Protein AF-A0A8J4DI71-F1 (afdb_monomer)

Secondary structure (DSSP, 8-state):
------PPP-----PPPP--------PPPPP---------------------------------SHHHHHHHHHTTS-TTTHHHHHHHHHHHHHHHTT---HHHHHHHHT--HHHHHHHHTTSSPPPHHHHHHHHHHTT--HHHIIIIIHHHHHHHHHHHHHTT---SSS---S---EE-TTT--EES-HHHHHHHHHHHHTTPPPPP-

Radius of gyration: 25.67 Å; Cα contacts (8 Å, |Δi|>4): 121; chains: 1; bounding box: 54×84×61 Å

pLDDT: mean 75.87, std 19.14, range [33.38, 98.0]

Sequence (209 aa):
MSATVQVPPGTAVQLPVGAAVQVPVVAGPPAERGPGRQPRHAAPEPPERRAAHAGGTPADLVIAPSEERVLRRVRLIDSETAGAVLAAELKQAYTEAGSPGMGELGDAIVYSKATVSRVLSGKMHPKWTFVDRFAVVLGVPQEIVTRQWRPLWIAADLYRQKTGAPRNGPGRSDSAGFACELCGAWAVDFDRHADWHADCHGGRRPAAP

Foldseek 3Di:
DDDDDDDDDDDDDDDDDDDPDDDDDDDDDDDDDDDDDDDDDDDDDDDDDDDDDPDPPPPPPPVPPQVVVLVVVLVVDDLVCLLVVLLCVLLVLCVVLVNPDLCVLCVQLVHDSVVSVCSNVSVDQDFLSSLVSSCVVSVNDVCCCRRPNLSSSVSNVVVCVVVPPDPPDDDDDPQDWDQDPPRRDTDSDDVVVVVCVVCVVVVDNDDDD

Mean predicted aligned error: 16.82 Å

Organism: NCBI:txid42233

Nearest PDB structures (foldseek):
  6jpi-assembly1_C  TM=6.978E-01  e=1.990E-01  Pseudomonas aeruginosa PAO1
  3trb-assembly1_A  TM=6.799E-01  e=2.446E-01  Coxiella burnetii
  7csy-assembly1_A  TM=7.048E-01  e=4.543E-01  Pseudomonas aeruginosa PAO1
  5d50-assembly1_C  TM=5.189E-01  e=2.248E+00  Salmonella phage SPC32H
  5d50-assembly2_K  TM=4.468E-01  e=2.624E+00  Salmonella phage SPC32H

Solvent-accessible surface area (backbone atoms only — not comparable to full-atom values): 13704 Å² total; per-residue (Å²): 138,85,85,84,84,82,81,85,85,82,84,82,80,81,74,85,80,80,82,82,81,80,77,84,84,76,82,80,82,84,90,81,88,79,92,76,89,82,82,94,76,81,88,80,92,82,80,92,76,89,73,88,76,82,81,79,75,83,74,72,80,84,79,73,68,63,64,65,53,44,54,59,47,30,74,70,47,57,30,84,53,20,44,54,53,43,16,50,52,54,41,46,51,41,53,75,54,68,55,67,56,57,58,63,53,14,63,75,62,73,44,57,44,71,54,53,53,31,28,52,67,48,77,37,86,74,55,62,73,52,56,55,43,50,32,59,78,54,65,51,58,68,66,52,46,60,74,50,48,45,37,27,48,53,27,21,51,52,39,39,61,73,69,64,58,79,70,97,55,83,82,79,71,94,66,84,51,48,70,40,87,87,75,66,47,78,36,74,49,67,66,68,49,51,51,51,49,61,43,46,78,70,76,45,79,76,77,81,132

InterPro domains:
  IPR001387 Cro/C1-type, helix-turn-helix domain [cd00093] (104-141)

Structure (mmCIF, N/CA/C/O backbone):
data_AF-A0A8J4DI71-F1
#
_entry.id   AF-A0A8J4DI71-F1
#
loop_
_atom_site.group_PDB
_atom_site.id
_atom_site.type_symbol
_atom_site.label_atom_id
_atom_site.label_alt_id
_atom_site.label_comp_id
_atom_site.label_asym_id
_atom_site.label_entity_id
_atom_site.label_seq_id
_atom_site.pdbx_PDB_ins_code
_atom_site.Cartn_x
_atom_site.Cartn_y
_atom_site.Cartn_z
_atom_site.occupancy
_atom_site.B_iso_or_equiv
_atom_site.auth_seq_id
_atom_site.auth_comp_id
_atom_site.auth_asym_id
_atom_site.auth_atom_id
_atom_site.pdbx_PDB_model_num
ATOM 1 N N . MET A 1 1 ? 5.179 45.970 -29.455 1.00 56.97 1 MET A N 1
ATOM 2 C CA . MET A 1 1 ? 3.820 45.393 -29.481 1.00 56.97 1 MET A CA 1
ATOM 3 C C . MET A 1 1 ? 3.679 44.550 -28.225 1.00 56.97 1 MET A C 1
ATOM 5 O O . MET A 1 1 ? 4.266 43.480 -28.169 1.00 56.97 1 MET A O 1
ATOM 9 N N . SER A 1 2 ? 3.042 45.084 -27.182 1.00 45.59 2 SER A N 1
ATOM 10 C CA . SER A 1 2 ? 2.939 44.420 -25.875 1.00 45.59 2 SER A CA 1
ATOM 11 C C . SER A 1 2 ? 1.586 43.725 -25.772 1.00 45.59 2 SER A C 1
ATOM 13 O O . SER A 1 2 ? 0.557 44.379 -25.925 1.00 45.59 2 SER A O 1
ATOM 15 N N . ALA A 1 3 ? 1.590 42.410 -25.558 1.00 52.59 3 ALA A N 1
ATOM 16 C CA . ALA A 1 3 ? 0.380 41.622 -25.365 1.00 52.59 3 ALA A CA 1
ATOM 17 C C . ALA A 1 3 ? 0.088 41.498 -23.864 1.00 52.59 3 ALA A C 1
ATOM 19 O O . ALA A 1 3 ? 0.828 40.847 -23.128 1.00 52.59 3 ALA A O 1
ATOM 20 N N . THR A 1 4 ? -0.986 42.144 -23.418 1.00 63.38 4 THR A N 1
ATOM 21 C CA . THR A 1 4 ? -1.528 42.005 -22.064 1.00 63.38 4 THR A CA 1
ATOM 22 C C . THR A 1 4 ? -2.432 40.776 -22.027 1.00 63.38 4 THR A C 1
ATOM 24 O O . THR A 1 4 ? -3.448 40.733 -22.716 1.00 63.38 4 THR A O 1
ATOM 27 N N . VAL A 1 5 ? -2.059 39.767 -21.238 1.00 65.12 5 VAL A N 1
ATOM 28 C CA . VAL A 1 5 ? -2.884 38.576 -20.987 1.00 65.12 5 VAL A CA 1
ATOM 29 C C . VAL A 1 5 ? -3.802 38.861 -19.801 1.00 65.12 5 VAL A C 1
ATOM 31 O O . VAL A 1 5 ? -3.340 39.124 -18.693 1.00 65.12 5 VAL A O 1
ATOM 34 N N . GLN A 1 6 ? -5.107 38.825 -20.052 1.00 61.94 6 GLN A N 1
ATOM 35 C CA . GLN A 1 6 ? -6.161 39.074 -19.075 1.00 61.94 6 GLN A CA 1
ATOM 36 C C . GLN A 1 6 ? -6.650 37.737 -18.503 1.00 61.94 6 GLN A C 1
ATOM 38 O O . GLN A 1 6 ? -7.174 36.899 -19.233 1.00 61.94 6 GLN A O 1
ATOM 43 N N . VAL A 1 7 ? -6.447 37.523 -17.200 1.00 66.38 7 VAL A N 1
ATOM 44 C CA . VAL A 1 7 ? -6.889 36.317 -16.479 1.00 66.38 7 VAL A CA 1
ATOM 45 C C . VAL A 1 7 ? -8.271 36.580 -15.862 1.00 66.38 7 VAL A C 1
ATOM 47 O O . VAL A 1 7 ? -8.428 37.592 -15.175 1.00 66.38 7 VAL A O 1
ATOM 50 N N . PRO A 1 8 ? -9.283 35.720 -16.087 1.00 64.62 8 PRO A N 1
ATOM 51 C CA . PRO A 1 8 ? -10.616 35.912 -15.522 1.00 64.62 8 PRO A CA 1
ATOM 52 C C . PRO A 1 8 ? -10.666 35.543 -14.026 1.00 64.62 8 PRO A C 1
ATOM 54 O O . PRO A 1 8 ? -10.054 34.552 -13.616 1.00 64.62 8 PRO A O 1
ATOM 57 N N . PRO A 1 9 ? -11.413 36.293 -13.196 1.00 68.12 9 PRO A N 1
ATOM 58 C CA . PRO A 1 9 ? -11.596 35.960 -11.791 1.00 68.12 9 PRO A CA 1
ATOM 59 C C . PRO A 1 9 ? -12.708 34.921 -11.576 1.00 68.12 9 PRO A C 1
ATOM 61 O O . PRO A 1 9 ? -13.810 35.049 -12.100 1.00 68.12 9 PRO A O 1
ATOM 64 N N . GLY A 1 10 ? -12.424 33.961 -10.692 1.00 56.41 10 GLY A N 1
ATOM 65 C CA . GLY A 1 10 ? -13.398 33.440 -9.730 1.00 56.41 10 GLY A CA 1
ATOM 66 C C . GLY A 1 10 ? -14.335 32.330 -10.205 1.00 56.41 10 GLY A C 1
ATOM 67 O O . GLY A 1 10 ? -15.492 32.579 -10.517 1.00 56.41 10 GLY A O 1
ATOM 68 N N . THR A 1 11 ? -13.893 31.075 -10.107 1.00 62.78 11 THR A N 1
ATOM 69 C CA . THR A 1 11 ? -14.814 29.948 -9.881 1.00 62.78 11 THR A CA 1
ATOM 70 C C . THR A 1 11 ? -14.752 29.595 -8.399 1.00 62.78 11 THR A C 1
ATOM 72 O O . THR A 1 11 ? -13.792 28.983 -7.937 1.00 62.78 11 THR A O 1
ATOM 75 N N . ALA A 1 12 ? -15.743 30.047 -7.632 1.00 57.69 12 ALA A N 1
ATOM 76 C CA . ALA A 1 12 ? -15.910 29.636 -6.246 1.00 57.69 12 ALA A CA 1
ATOM 77 C C . ALA A 1 12 ? -16.369 28.172 -6.228 1.00 57.69 12 ALA A C 1
ATOM 79 O O . ALA A 1 12 ? -17.486 27.855 -6.632 1.00 57.69 12 ALA A O 1
ATOM 80 N N . VAL A 1 13 ? -15.487 27.274 -5.790 1.00 60.56 13 VAL A N 1
ATOM 81 C CA . VAL A 1 13 ? -15.827 25.872 -5.535 1.00 60.56 13 VAL A CA 1
ATOM 82 C C . VAL A 1 13 ? -16.587 25.819 -4.214 1.00 60.56 13 VAL A C 1
ATOM 84 O O . VAL A 1 13 ? -16.024 26.054 -3.146 1.00 60.56 13 VAL A O 1
ATOM 87 N N . GLN A 1 14 ? -17.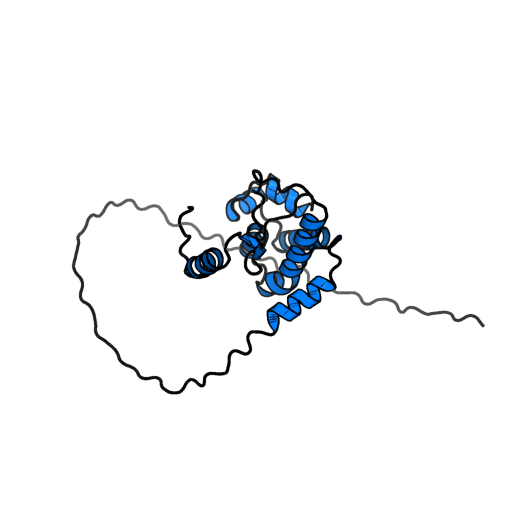885 25.552 -4.297 1.00 55.19 14 GLN A N 1
ATOM 88 C CA . GLN A 1 14 ? -18.752 25.398 -3.138 1.00 55.19 14 GLN A CA 1
ATOM 89 C C . GLN A 1 14 ? -18.558 23.988 -2.565 1.00 55.19 14 GLN A C 1
ATOM 91 O O . GLN A 1 14 ? -18.981 22.999 -3.158 1.00 55.19 14 GLN A O 1
ATOM 96 N N . LEU A 1 15 ? -17.852 23.896 -1.436 1.00 56.69 15 LEU A N 1
ATOM 97 C CA . LEU A 1 15 ? -17.662 22.646 -0.700 1.00 56.69 15 LEU A CA 1
ATOM 98 C C . LEU A 1 15 ? -18.957 22.287 0.055 1.00 56.69 15 LEU A C 1
ATOM 100 O O . LEU A 1 15 ? -19.535 23.168 0.700 1.00 56.69 15 LEU A O 1
ATOM 104 N N . PRO A 1 16 ? -19.422 21.025 0.015 1.00 62.59 16 PRO A N 1
ATOM 105 C CA . PRO A 1 16 ? -20.574 20.599 0.797 1.00 62.59 16 PRO A CA 1
ATOM 106 C C . PRO A 1 16 ? -20.234 20.618 2.293 1.00 62.59 16 PRO A C 1
ATOM 108 O O . PRO A 1 16 ? -19.294 19.970 2.754 1.00 62.59 16 PRO A O 1
ATOM 111 N N . VAL A 1 17 ? -21.016 21.390 3.047 1.00 57.34 17 VAL A N 1
ATOM 112 C CA . VAL A 1 17 ? -20.985 21.440 4.511 1.00 57.34 17 VAL A CA 1
ATOM 113 C C . VAL A 1 17 ? -21.544 20.126 5.062 1.00 57.34 17 VAL A C 1
ATOM 115 O O . VAL A 1 17 ? -22.518 19.585 4.540 1.00 57.34 17 VAL A O 1
ATOM 118 N N . GLY A 1 18 ? -20.875 19.612 6.094 1.00 48.56 18 GLY A N 1
ATOM 119 C CA . GLY A 1 18 ? -20.982 18.252 6.610 1.00 48.56 18 GLY A CA 1
ATOM 120 C C . GLY A 1 18 ? -22.394 17.746 6.905 1.00 48.56 18 GLY A C 1
ATOM 121 O O . GLY A 1 18 ? -23.167 18.362 7.638 1.00 48.56 18 GLY A O 1
ATOM 122 N N . ALA A 1 19 ? -22.670 16.540 6.414 1.00 51.69 19 ALA A N 1
ATOM 123 C CA . ALA A 1 19 ? -23.708 15.684 6.960 1.00 51.69 19 ALA A CA 1
ATOM 124 C C . ALA A 1 19 ? -23.168 15.036 8.245 1.00 51.69 19 ALA A C 1
ATOM 126 O O . ALA A 1 19 ? -22.269 14.196 8.204 1.00 51.69 19 ALA A O 1
ATOM 127 N N . ALA A 1 20 ? -23.695 15.452 9.395 1.00 53.22 20 ALA A N 1
ATOM 128 C CA . ALA A 1 20 ? -23.436 14.798 10.669 1.00 53.22 20 ALA A CA 1
ATOM 129 C C . ALA A 1 20 ? -24.020 13.376 10.633 1.00 53.22 20 ALA A C 1
ATOM 131 O O . ALA A 1 20 ? -25.237 13.191 10.665 1.00 53.22 20 ALA A O 1
ATOM 132 N N . VAL A 1 21 ? -23.151 12.369 10.549 1.00 62.50 21 VAL A N 1
ATOM 133 C CA . VAL A 1 21 ? -23.531 10.962 10.697 1.00 62.50 21 VAL A CA 1
ATOM 134 C C . VAL A 1 21 ? -23.814 10.710 12.177 1.00 62.50 21 VAL A C 1
ATOM 136 O O . VAL A 1 21 ? -22.901 10.656 12.997 1.00 62.50 21 VAL A O 1
ATOM 139 N N . GLN A 1 22 ? -25.094 10.586 12.528 1.00 58.03 22 GLN A N 1
ATOM 140 C CA . GLN A 1 22 ? -25.506 10.070 13.830 1.00 58.03 22 GLN A CA 1
ATOM 141 C C . GLN A 1 22 ? -25.286 8.556 13.844 1.00 58.03 22 GLN A C 1
ATOM 143 O O . GLN A 1 22 ? -25.914 7.821 13.084 1.00 58.03 22 GLN A O 1
ATOM 148 N N . VAL A 1 23 ? -24.382 8.094 14.706 1.00 59.00 23 VAL A N 1
ATOM 149 C CA . VAL A 1 23 ? -24.168 6.669 14.972 1.00 59.00 23 VAL A CA 1
ATOM 150 C C . VAL A 1 23 ? -25.182 6.232 16.037 1.00 59.00 23 VAL A C 1
ATOM 152 O O . VAL A 1 23 ? -25.166 6.793 17.136 1.00 59.00 23 VAL A O 1
ATOM 155 N N . PRO A 1 24 ? -26.073 5.261 15.768 1.00 58.16 24 PRO A N 1
ATOM 156 C CA . PRO A 1 24 ? -26.953 4.730 16.799 1.00 58.16 24 PRO A CA 1
ATOM 157 C C . PRO A 1 24 ? -26.143 3.916 17.818 1.00 58.16 24 PRO A C 1
ATOM 159 O O . PRO A 1 24 ? -25.474 2.941 17.477 1.00 58.16 24 PRO A O 1
ATOM 162 N N . VAL A 1 25 ? -26.230 4.315 19.088 1.00 60.47 25 VAL A N 1
ATOM 163 C CA . VAL A 1 25 ? -25.790 3.517 20.240 1.00 60.47 25 VAL A CA 1
ATOM 164 C C . VAL A 1 25 ? -26.703 2.297 20.344 1.00 60.47 25 VAL A C 1
ATOM 166 O O . VAL A 1 25 ? -27.869 2.411 20.719 1.00 60.47 25 VAL A O 1
ATOM 169 N N . VAL A 1 26 ? -26.179 1.121 19.997 1.00 66.50 26 VAL A N 1
ATOM 170 C CA . VAL A 1 26 ? -26.857 -0.158 20.228 1.00 66.50 26 VAL A CA 1
ATOM 171 C C . VAL A 1 26 ? -26.531 -0.615 21.647 1.00 66.50 26 VAL A C 1
ATOM 173 O O . VAL A 1 26 ? -25.386 -0.937 21.965 1.00 66.50 26 VAL A O 1
ATOM 176 N N . ALA A 1 27 ? -27.547 -0.613 22.509 1.00 60.41 27 ALA A N 1
ATOM 177 C CA . ALA A 1 27 ? -27.484 -1.186 23.846 1.00 60.41 27 ALA A CA 1
ATOM 178 C C . ALA A 1 27 ? -27.240 -2.702 23.753 1.00 60.41 27 ALA A C 1
ATOM 180 O O . ALA A 1 27 ? -27.971 -3.418 23.068 1.00 60.41 27 ALA A O 1
ATOM 181 N N . GLY A 1 28 ? -26.187 -3.176 24.420 1.00 56.78 28 GLY A N 1
ATOM 182 C CA . GLY A 1 28 ? -25.812 -4.588 24.440 1.00 56.78 28 GLY A CA 1
ATOM 183 C C . GLY A 1 28 ? -26.811 -5.456 25.219 1.00 56.78 28 GLY A C 1
ATOM 184 O O . GLY A 1 28 ? -27.391 -4.988 26.202 1.00 56.78 28 GLY A O 1
ATOM 185 N N . PRO A 1 29 ? -27.010 -6.723 24.816 1.00 70.19 29 PRO A N 1
ATOM 186 C CA . PRO A 1 29 ? -27.836 -7.661 25.564 1.00 70.19 29 PRO A CA 1
ATOM 187 C C . PRO A 1 29 ? -27.112 -8.204 26.813 1.00 70.19 29 PRO A C 1
ATOM 189 O O . PRO A 1 29 ? -25.879 -8.284 26.836 1.00 70.19 29 PRO A O 1
ATOM 192 N N . PRO A 1 30 ? -27.870 -8.591 27.857 1.00 59.72 30 PRO A N 1
ATOM 193 C CA . PRO A 1 30 ? -27.325 -9.144 29.089 1.00 59.72 30 PRO A CA 1
ATOM 194 C C . PRO A 1 30 ? -26.776 -10.562 28.895 1.00 59.72 30 PRO A C 1
ATOM 196 O O . PRO A 1 30 ? -27.233 -11.338 28.058 1.00 59.72 30 PRO A O 1
ATOM 199 N N . ALA A 1 31 ? -25.780 -10.885 29.718 1.00 58.41 31 ALA A N 1
ATOM 200 C CA . ALA A 1 31 ? -25.140 -12.186 29.797 1.00 58.41 31 ALA A CA 1
ATOM 201 C C . ALA A 1 31 ? -26.095 -13.256 30.346 1.00 58.41 31 ALA A C 1
ATOM 203 O O . ALA A 1 31 ? -26.583 -13.125 31.468 1.00 58.41 31 ALA A O 1
ATOM 204 N N . GLU A 1 32 ? -26.259 -14.360 29.615 1.00 56.22 32 GLU A N 1
ATOM 205 C CA . GLU A 1 32 ? -26.876 -15.580 30.136 1.00 56.22 32 GLU A CA 1
ATOM 206 C C . GLU A 1 32 ? -25.864 -16.729 30.198 1.00 56.22 32 GLU A C 1
ATOM 208 O O . GLU A 1 32 ? -25.227 -17.117 29.217 1.00 56.22 32 GLU A O 1
ATOM 213 N N . ARG A 1 33 ? -25.709 -17.254 31.417 1.00 55.34 33 ARG A N 1
ATOM 214 C CA . ARG A 1 33 ? -25.018 -18.500 31.749 1.00 55.34 33 ARG A CA 1
ATOM 215 C C . ARG A 1 33 ? -25.904 -19.687 31.382 1.00 55.34 33 ARG A C 1
ATOM 217 O O . ARG A 1 33 ? -27.061 -19.720 31.781 1.00 55.34 33 ARG A O 1
ATOM 224 N N . GLY A 1 34 ? -25.308 -20.738 30.823 1.00 51.03 34 GLY A N 1
ATOM 225 C CA . GLY A 1 34 ? -25.900 -22.075 30.874 1.00 51.03 34 GLY A CA 1
ATOM 226 C C . GLY A 1 34 ? -25.054 -23.150 30.184 1.00 51.03 34 GLY A C 1
ATOM 227 O O . GLY A 1 34 ? -24.872 -23.074 28.972 1.00 51.03 34 GLY A O 1
ATOM 228 N N . PRO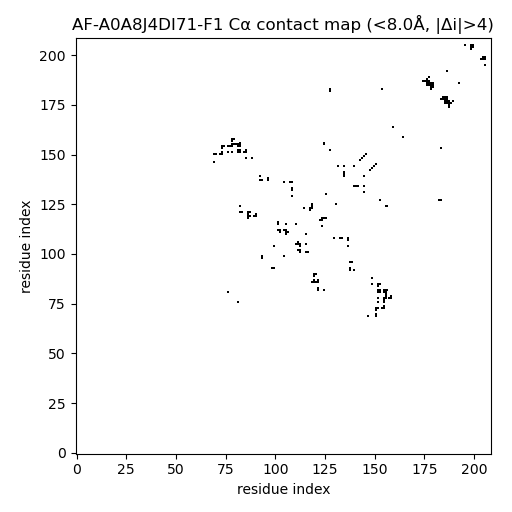 A 1 35 ? -24.546 -24.171 30.905 1.00 64.25 35 PRO A N 1
ATOM 229 C CA . PRO A 1 35 ? -23.913 -25.334 30.299 1.00 64.25 35 PRO A CA 1
ATOM 230 C C . PRO A 1 35 ? -24.971 -26.409 30.012 1.00 64.25 35 PRO A C 1
ATOM 232 O O . PRO A 1 35 ? -25.411 -27.129 30.906 1.00 64.25 35 PRO A O 1
ATOM 235 N N . GLY A 1 36 ? -25.370 -26.526 28.746 1.00 48.50 36 GLY A N 1
ATOM 236 C CA . GLY A 1 36 ? -26.265 -27.573 28.253 1.00 48.50 36 GLY A CA 1
ATOM 237 C C . GLY A 1 36 ? -25.526 -28.574 27.369 1.00 48.50 36 GLY A C 1
ATOM 238 O O . GLY A 1 36 ? -25.368 -28.359 26.173 1.00 48.50 36 GLY A O 1
ATOM 239 N N . ARG A 1 37 ? -25.086 -29.691 27.956 1.00 57.88 37 ARG A N 1
ATOM 240 C CA . ARG A 1 37 ? -24.787 -30.940 27.232 1.00 57.88 37 ARG A CA 1
ATOM 241 C C . ARG A 1 37 ? -26.062 -31.418 26.538 1.00 57.88 37 ARG A C 1
ATOM 243 O O . ARG A 1 37 ? -27.039 -31.592 27.259 1.00 57.88 37 ARG A O 1
ATOM 250 N N . GLN A 1 38 ? -26.015 -31.758 25.243 1.00 56.88 38 GLN A N 1
ATOM 251 C CA . GLN A 1 38 ? -26.805 -32.861 24.661 1.00 56.88 38 GLN A CA 1
ATOM 252 C C . GLN A 1 38 ? -26.382 -33.227 23.208 1.00 56.88 38 GLN A C 1
ATOM 254 O O . GLN A 1 38 ? -25.446 -32.609 22.705 1.00 56.88 38 GLN A O 1
ATOM 259 N N . PRO A 1 39 ? -26.872 -34.339 22.611 1.00 51.28 39 PRO A N 1
ATOM 260 C CA . PRO A 1 39 ? -26.047 -35.462 22.172 1.00 51.28 39 PRO A CA 1
ATOM 261 C C . PRO A 1 39 ? -25.836 -35.567 20.650 1.00 51.28 39 PRO A C 1
ATOM 263 O O . PRO A 1 39 ? -26.491 -34.917 19.841 1.00 51.28 39 PRO A O 1
ATOM 266 N N . ARG A 1 40 ? -24.909 -36.461 20.283 1.00 54.72 40 ARG A N 1
ATOM 267 C CA . ARG A 1 40 ? -24.628 -36.925 18.918 1.00 54.72 40 ARG A CA 1
ATOM 268 C C . ARG A 1 40 ? -25.872 -37.588 18.311 1.00 54.72 40 ARG A C 1
ATOM 270 O O . ARG A 1 40 ? -26.261 -38.654 18.778 1.00 54.72 40 ARG A O 1
ATOM 277 N N . HIS A 1 41 ? -26.416 -37.017 17.239 1.00 53.00 41 HIS A N 1
ATOM 278 C CA . HIS A 1 41 ? -27.338 -37.706 16.336 1.00 53.00 41 HIS A CA 1
ATOM 279 C C . HIS A 1 41 ? -26.844 -37.633 14.891 1.00 53.00 41 HIS A C 1
ATOM 281 O O . HIS A 1 41 ? -26.291 -36.631 14.445 1.00 53.00 41 HIS A O 1
ATOM 287 N N . ALA A 1 42 ? -26.986 -38.778 14.232 1.00 51.28 42 ALA A N 1
ATOM 288 C CA . ALA A 1 42 ? -26.458 -39.147 12.934 1.00 51.28 42 ALA A CA 1
ATOM 289 C C . ALA A 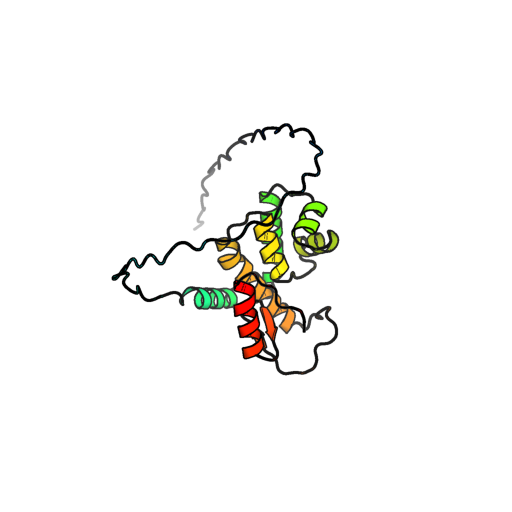1 42 ? -27.117 -38.420 11.750 1.00 51.28 42 ALA A C 1
ATOM 291 O O . ALA A 1 42 ? -28.223 -37.891 11.851 1.00 51.28 42 ALA A O 1
ATOM 292 N N . ALA A 1 43 ? -26.404 -38.470 10.623 1.00 47.38 43 ALA A N 1
ATOM 293 C CA . ALA A 1 43 ? -26.806 -38.016 9.297 1.00 47.38 43 ALA A CA 1
ATOM 294 C C . ALA A 1 43 ? -28.112 -38.651 8.791 1.00 47.38 43 ALA A C 1
ATOM 296 O O . ALA A 1 43 ? -28.437 -39.794 9.124 1.00 47.38 43 ALA A O 1
ATOM 297 N N . PRO A 1 44 ? -28.794 -37.931 7.893 1.00 58.56 44 PRO A N 1
ATOM 298 C CA . PRO A 1 44 ? -29.067 -38.504 6.578 1.00 58.56 44 PRO A CA 1
ATOM 299 C C . PRO A 1 44 ? -28.671 -37.557 5.431 1.00 58.56 44 PRO A C 1
ATOM 301 O O . PRO A 1 44 ? -28.970 -36.363 5.456 1.00 58.56 44 PRO A O 1
ATOM 304 N N . GLU A 1 45 ? -28.011 -38.112 4.412 1.00 52.59 45 GLU A N 1
ATOM 305 C CA . GLU A 1 45 ? -27.817 -37.465 3.108 1.00 52.59 45 GLU A CA 1
ATOM 306 C C . GLU A 1 45 ? -29.158 -37.289 2.373 1.00 52.59 45 GLU A C 1
ATOM 308 O O . GLU A 1 45 ? -29.972 -38.219 2.366 1.00 52.59 45 GLU A O 1
ATOM 313 N N . PRO A 1 46 ? -29.386 -36.148 1.694 1.00 63.19 46 PRO A N 1
ATOM 314 C CA . PRO A 1 46 ? -30.416 -36.022 0.672 1.00 63.19 46 PRO A CA 1
ATOM 315 C C . PRO A 1 46 ? -29.835 -35.957 -0.757 1.00 63.19 46 PRO A C 1
ATOM 317 O O . PRO A 1 46 ? -28.683 -35.576 -0.958 1.00 63.19 46 PRO A O 1
ATOM 320 N N . PRO A 1 47 ? -30.655 -36.314 -1.761 1.00 58.75 47 PRO A N 1
ATOM 321 C CA . PRO A 1 47 ? -30.217 -36.913 -3.014 1.00 58.75 47 PRO A CA 1
ATOM 322 C C . PRO A 1 47 ? -29.766 -35.921 -4.087 1.00 58.75 47 PRO A C 1
ATOM 324 O O . PRO A 1 47 ? -30.217 -34.775 -4.165 1.00 58.75 47 PRO A O 1
ATOM 327 N N . GLU A 1 48 ? -28.947 -36.469 -4.983 1.00 54.47 48 GLU A N 1
ATOM 328 C CA . GLU A 1 48 ? -28.620 -35.991 -6.321 1.00 54.47 48 GLU A CA 1
ATOM 329 C C . GLU A 1 48 ? -29.794 -35.264 -7.001 1.00 54.47 48 GLU A C 1
ATOM 331 O O . GLU A 1 48 ? -30.790 -35.868 -7.405 1.00 54.47 48 GLU A O 1
ATOM 336 N N . ARG A 1 49 ? -29.651 -33.953 -7.216 1.00 58.94 49 ARG A N 1
ATOM 337 C CA . ARG A 1 49 ? -30.435 -33.231 -8.222 1.00 58.94 49 ARG A CA 1
ATOM 338 C C . ARG A 1 49 ? -29.532 -32.851 -9.383 1.00 58.94 49 ARG A C 1
ATOM 340 O O . ARG A 1 49 ? -28.917 -31.791 -9.408 1.00 58.94 49 ARG A O 1
ATOM 347 N N . ARG A 1 50 ? -29.518 -33.745 -10.375 1.00 55.59 50 ARG A N 1
ATOM 348 C CA . ARG A 1 50 ? -29.261 -33.416 -11.779 1.00 55.59 50 ARG A CA 1
ATOM 349 C C . ARG A 1 50 ? -30.209 -32.289 -12.198 1.00 55.59 50 ARG A C 1
ATOM 351 O O . ARG A 1 50 ? -31.410 -32.513 -12.317 1.00 55.59 50 ARG A O 1
ATOM 358 N N . ALA A 1 51 ? -29.664 -31.114 -12.479 1.00 57.28 51 ALA A N 1
ATOM 359 C CA . ALA A 1 51 ? -30.287 -30.146 -13.368 1.00 57.28 51 ALA A CA 1
ATOM 360 C C . ALA A 1 51 ? -29.243 -29.736 -14.404 1.00 57.28 51 ALA A C 1
ATOM 362 O O . ALA A 1 51 ? -28.269 -29.044 -14.115 1.00 57.28 51 ALA A O 1
ATOM 363 N N . ALA A 1 52 ? -29.442 -30.257 -15.609 1.00 54.62 52 ALA A N 1
ATOM 364 C CA . ALA A 1 52 ? -28.735 -29.863 -16.803 1.00 54.62 52 ALA A CA 1
ATOM 365 C C . ALA A 1 52 ? -29.040 -28.390 -17.106 1.00 54.62 52 ALA A C 1
ATOM 367 O O . ALA A 1 52 ? -30.160 -28.055 -17.482 1.00 54.62 52 ALA A O 1
ATOM 368 N N . HIS A 1 53 ? -28.033 -27.528 -16.989 1.00 54.97 53 HIS A N 1
ATOM 369 C CA . HIS A 1 53 ? -28.004 -26.254 -17.698 1.00 54.97 53 HIS A CA 1
ATOM 370 C C . HIS A 1 53 ? -26.925 -26.336 -18.771 1.00 54.97 53 HIS A C 1
ATOM 372 O O . HIS A 1 53 ? -25.756 -26.027 -18.561 1.00 54.97 53 HIS A O 1
ATOM 378 N N . ALA A 1 54 ? -27.357 -26.822 -19.932 1.00 49.94 54 ALA A N 1
ATOM 379 C CA . ALA A 1 54 ? -26.696 -26.586 -21.198 1.00 49.94 54 ALA A CA 1
ATOM 380 C C . ALA A 1 54 ? -26.838 -25.101 -21.573 1.00 49.94 54 ALA A C 1
ATOM 382 O O . ALA A 1 54 ? -27.912 -24.524 -21.407 1.00 49.94 54 ALA A O 1
ATOM 383 N N . GLY A 1 55 ? -25.775 -24.513 -22.128 1.00 48.53 55 GLY A N 1
ATOM 384 C CA . GLY A 1 55 ? -25.896 -23.333 -22.991 1.00 48.53 55 GLY A CA 1
ATOM 385 C C . GLY A 1 55 ? -25.371 -21.998 -22.462 1.00 48.53 55 GLY A C 1
ATOM 386 O O . GLY A 1 55 ? -25.737 -20.968 -23.015 1.00 48.53 55 GLY A O 1
ATOM 387 N N . GLY A 1 56 ? -24.510 -21.975 -21.442 1.00 46.34 56 GLY A N 1
ATOM 388 C CA . GLY A 1 56 ? -23.701 -20.787 -21.159 1.00 46.34 56 GLY A CA 1
ATOM 389 C C . GLY A 1 56 ? -22.541 -20.713 -22.147 1.00 46.34 56 GLY A C 1
ATOM 390 O O . GLY A 1 56 ? -21.561 -21.434 -21.989 1.00 46.34 56 GLY A O 1
ATOM 391 N N . THR A 1 57 ? -22.676 -19.897 -23.190 1.00 48.62 57 THR A N 1
ATOM 392 C CA . THR A 1 57 ? -21.627 -19.598 -24.171 1.00 48.62 57 THR A CA 1
ATOM 393 C C . THR A 1 57 ? -20.303 -19.315 -23.449 1.00 48.62 57 THR A C 1
ATOM 395 O O . THR A 1 57 ? -20.292 -18.446 -22.571 1.00 48.62 57 THR A O 1
ATOM 398 N N . PRO A 1 58 ? -19.187 -19.988 -23.786 1.00 51.16 58 PRO A N 1
ATOM 399 C CA . PRO A 1 58 ? -17.878 -19.576 -23.316 1.00 51.16 58 PRO A CA 1
ATOM 400 C C . PRO A 1 58 ? -17.556 -18.276 -24.050 1.00 51.16 58 PRO A C 1
ATOM 402 O O . PRO A 1 58 ? -16.986 -18.277 -25.138 1.00 51.16 58 PRO A O 1
ATOM 405 N N . ALA A 1 59 ? -17.999 -17.154 -23.481 1.00 51.25 59 ALA A N 1
ATOM 406 C CA . ALA A 1 59 ? -17.431 -15.851 -23.763 1.00 51.25 59 ALA A CA 1
ATOM 407 C C . ALA A 1 59 ? -16.005 -15.893 -23.219 1.00 51.25 59 ALA A C 1
ATOM 409 O O . ALA A 1 59 ? -15.733 -15.556 -22.069 1.00 51.25 59 ALA A O 1
ATOM 410 N N . ASP A 1 60 ? -15.163 -16.477 -24.061 1.00 44.75 60 ASP A N 1
ATOM 411 C CA . ASP A 1 60 ? -13.750 -16.244 -24.229 1.00 44.75 60 ASP A CA 1
ATOM 412 C C . ASP A 1 60 ? -13.247 -15.131 -23.308 1.00 44.75 60 ASP A C 1
ATOM 414 O O . ASP A 1 60 ? -13.551 -13.942 -23.459 1.00 44.75 60 ASP A O 1
ATOM 418 N N . LEU A 1 61 ? -12.552 -15.593 -22.277 1.00 49.03 61 LEU A N 1
ATOM 419 C CA . LEU A 1 61 ? -11.896 -14.830 -21.240 1.00 49.03 61 LEU A CA 1
ATOM 420 C C . LEU A 1 61 ? -10.817 -13.955 -21.884 1.00 49.03 61 LEU A C 1
ATOM 422 O O . LEU A 1 61 ? -9.627 -14.241 -21.805 1.00 49.03 61 LEU A O 1
ATOM 426 N N . VAL A 1 62 ? -11.218 -12.820 -22.454 1.00 49.84 62 VAL A N 1
ATOM 427 C CA . VAL A 1 62 ? -10.322 -11.700 -22.764 1.00 49.84 62 VAL A CA 1
ATOM 428 C C . VAL A 1 62 ? -9.973 -10.986 -21.445 1.00 49.84 62 VAL A C 1
ATOM 430 O O . VAL A 1 62 ? -10.225 -9.800 -21.249 1.00 49.84 62 VAL A O 1
ATOM 433 N N . ILE A 1 63 ? -9.404 -11.731 -20.492 1.00 49.66 63 ILE A N 1
ATOM 434 C CA . ILE A 1 63 ? -8.862 -11.247 -19.214 1.00 49.66 63 ILE A CA 1
ATOM 435 C C . ILE A 1 63 ? -7.334 -11.391 -19.255 1.00 49.66 63 ILE A C 1
ATOM 437 O O . ILE A 1 63 ? -6.708 -11.971 -18.382 1.00 49.66 63 ILE A O 1
ATOM 441 N N . ALA A 1 64 ? -6.716 -10.868 -20.310 1.00 47.12 64 ALA A N 1
ATOM 442 C CA . ALA A 1 64 ? -5.271 -10.658 -20.388 1.00 47.12 64 ALA A CA 1
ATOM 443 C C . ALA A 1 64 ? -4.806 -9.277 -20.932 1.00 47.12 64 ALA A C 1
ATOM 445 O O . ALA A 1 64 ? -3.642 -9.162 -21.299 1.00 47.12 64 ALA A O 1
ATOM 446 N N . PRO A 1 65 ? -5.613 -8.182 -20.955 1.00 53.50 65 PRO A N 1
ATOM 447 C CA . PRO A 1 65 ? -5.084 -6.843 -21.248 1.00 53.50 65 PRO A CA 1
ATOM 448 C C . PRO A 1 65 ? -4.861 -5.953 -20.009 1.00 53.50 65 PRO A C 1
ATOM 450 O O . PRO A 1 65 ? -4.480 -4.794 -20.166 1.00 53.50 65 PRO A O 1
ATOM 453 N N . SER A 1 66 ? -5.113 -6.429 -18.782 1.00 60.47 66 SER A N 1
ATOM 454 C CA . SER A 1 66 ? -5.000 -5.588 -17.573 1.00 60.47 66 SER A CA 1
ATOM 455 C C . SER A 1 66 ? -3.559 -5.469 -17.054 1.00 60.47 66 SER A C 1
ATOM 457 O O . SER A 1 66 ? -3.099 -4.364 -16.763 1.00 60.47 66 SER A O 1
ATOM 459 N N . GLU A 1 67 ? -2.808 -6.573 -16.999 1.00 59.84 67 GLU A N 1
ATOM 460 C CA . GLU A 1 67 ? -1.463 -6.590 -16.398 1.00 59.84 67 GLU A CA 1
ATOM 461 C C . GLU A 1 67 ? -0.400 -5.925 -17.276 1.00 59.84 67 GLU A C 1
ATOM 463 O O . GLU A 1 67 ? 0.388 -5.113 -16.789 1.00 59.84 67 GLU A O 1
ATOM 468 N N . GLU A 1 68 ? -0.434 -6.144 -18.592 1.00 64.19 68 GLU A N 1
ATOM 469 C CA . GLU A 1 68 ? 0.502 -5.471 -19.498 1.00 64.19 68 GLU A CA 1
ATOM 470 C C . GLU A 1 68 ? 0.296 -3.943 -19.502 1.00 64.19 68 GLU A C 1
ATOM 472 O O . GLU A 1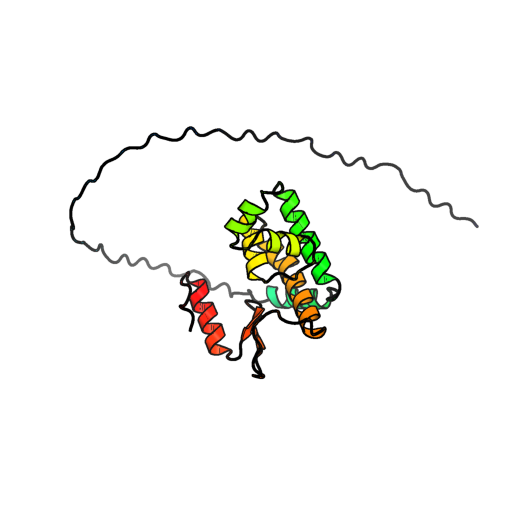 68 ? 1.253 -3.169 -19.592 1.00 64.19 68 GLU A O 1
ATOM 477 N N . ARG A 1 69 ? -0.947 -3.473 -19.309 1.00 65.50 69 ARG A N 1
ATOM 478 C CA . ARG A 1 69 ? -1.242 -2.041 -19.125 1.00 65.50 69 ARG A CA 1
ATOM 479 C C . ARG A 1 69 ? -0.647 -1.492 -17.829 1.00 65.50 69 ARG A C 1
ATOM 481 O O . ARG A 1 69 ? -0.188 -0.349 -17.825 1.00 65.50 69 ARG A O 1
ATOM 488 N N . VAL A 1 70 ? -0.632 -2.282 -16.754 1.00 63.41 70 VAL A N 1
ATOM 489 C CA . VAL A 1 70 ? 0.007 -1.905 -15.484 1.00 63.41 70 VAL A CA 1
ATOM 490 C C . VAL A 1 70 ? 1.517 -1.782 -15.666 1.00 63.41 70 VAL A C 1
ATOM 492 O O . VAL A 1 70 ? 2.072 -0.737 -15.340 1.00 63.41 70 VAL A O 1
ATOM 495 N N . LEU A 1 71 ? 2.177 -2.771 -16.272 1.00 65.56 71 LEU A N 1
ATOM 496 C CA . LEU A 1 71 ? 3.627 -2.733 -16.498 1.00 65.56 71 LEU A CA 1
ATOM 497 C C . LEU A 1 71 ? 4.052 -1.583 -17.421 1.00 65.56 71 LEU A C 1
ATOM 499 O O . LEU A 1 71 ? 5.053 -0.915 -17.158 1.00 65.56 71 LEU A O 1
ATOM 503 N N . ARG A 1 72 ? 3.274 -1.285 -18.471 1.00 67.06 72 ARG A N 1
ATOM 504 C CA . ARG A 1 72 ? 3.518 -0.103 -19.315 1.00 67.06 72 ARG A CA 1
ATOM 505 C C . ARG A 1 72 ? 3.420 1.199 -18.522 1.00 67.06 72 ARG A C 1
ATOM 507 O O . ARG A 1 72 ? 4.238 2.083 -18.747 1.00 67.06 72 ARG A O 1
ATOM 514 N N . ARG A 1 73 ? 2.481 1.315 -17.574 1.00 65.81 73 ARG A N 1
ATOM 515 C CA . ARG A 1 73 ? 2.419 2.474 -16.665 1.00 65.81 73 ARG A CA 1
ATOM 516 C C . ARG A 1 73 ? 3.598 2.516 -15.707 1.00 65.81 73 ARG A C 1
ATOM 518 O O . ARG A 1 73 ? 4.151 3.588 -15.521 1.00 65.81 73 ARG A O 1
ATOM 525 N N . VAL A 1 74 ? 4.017 1.380 -15.151 1.00 71.75 74 VAL A N 1
ATOM 526 C CA . VAL A 1 74 ? 5.188 1.307 -14.259 1.00 71.75 74 VAL A CA 1
ATOM 527 C C . VAL A 1 74 ? 6.437 1.864 -14.940 1.00 71.75 74 VAL A C 1
ATOM 529 O O . VAL A 1 74 ? 7.179 2.605 -14.311 1.00 71.75 74 VAL A O 1
ATOM 532 N N . ARG A 1 75 ? 6.637 1.600 -16.238 1.00 73.62 75 ARG A N 1
ATOM 533 C CA . ARG A 1 75 ? 7.763 2.166 -17.007 1.00 73.62 75 ARG A CA 1
ATOM 534 C C . ARG A 1 75 ? 7.719 3.691 -17.160 1.00 73.62 75 ARG A C 1
ATOM 536 O O . ARG A 1 75 ? 8.749 4.285 -17.452 1.00 73.62 75 ARG A O 1
ATOM 543 N N . LEU A 1 76 ? 6.544 4.301 -17.015 1.00 80.12 76 LEU A N 1
ATOM 544 C CA . LEU A 1 76 ? 6.355 5.753 -17.083 1.00 80.12 76 LEU A CA 1
ATOM 545 C C . LEU A 1 76 ? 6.445 6.418 -15.705 1.00 80.12 76 LEU A C 1
ATOM 547 O O . LEU A 1 76 ? 6.614 7.632 -15.630 1.00 80.12 76 LEU A O 1
ATOM 551 N N . ILE A 1 77 ? 6.303 5.645 -14.628 1.00 87.12 77 ILE A N 1
ATOM 552 C CA . ILE A 1 77 ? 6.436 6.142 -13.263 1.00 87.12 77 ILE A CA 1
ATOM 553 C C . ILE A 1 77 ? 7.924 6.285 -12.966 1.00 87.12 77 ILE A C 1
ATOM 555 O O . ILE A 1 77 ? 8.697 5.337 -13.116 1.00 87.12 77 ILE A O 1
ATOM 559 N N . ASP A 1 78 ? 8.319 7.465 -12.502 1.00 90.06 78 ASP A N 1
ATOM 560 C CA . ASP A 1 78 ? 9.661 7.667 -11.987 1.00 90.06 78 ASP A CA 1
ATOM 561 C C . ASP A 1 78 ? 9.869 6.811 -10.727 1.00 90.06 78 ASP A C 1
ATOM 563 O O . ASP A 1 78 ? 9.283 7.034 -9.666 1.00 90.06 78 ASP A O 1
ATOM 567 N N . SER A 1 79 ? 10.696 5.778 -10.876 1.00 87.31 79 SER A N 1
ATOM 568 C CA . SER A 1 79 ? 10.945 4.777 -9.842 1.00 87.31 79 SER A CA 1
ATOM 569 C C . SER A 1 79 ? 11.582 5.369 -8.576 1.00 87.31 79 SER A C 1
ATOM 571 O O . SER A 1 79 ? 11.367 4.832 -7.490 1.00 87.31 79 SER A O 1
ATOM 573 N N . GLU A 1 80 ? 12.310 6.487 -8.699 1.00 89.06 80 GLU A N 1
ATOM 574 C CA . GLU A 1 80 ? 12.944 7.174 -7.569 1.00 89.06 80 GLU A CA 1
ATOM 575 C C . GLU A 1 80 ? 11.901 7.846 -6.665 1.00 89.06 80 GLU A C 1
ATOM 577 O O . GLU A 1 80 ? 11.949 7.718 -5.438 1.00 89.06 80 GLU A O 1
ATOM 582 N N . THR A 1 81 ? 10.903 8.500 -7.261 1.00 94.69 81 THR A N 1
ATOM 583 C CA . THR A 1 81 ? 9.840 9.203 -6.529 1.00 94.69 81 THR A CA 1
ATOM 584 C C . THR A 1 81 ? 8.647 8.315 -6.173 1.00 94.69 81 THR A C 1
ATOM 586 O O . THR A 1 81 ? 7.903 8.636 -5.241 1.00 94.69 81 THR A O 1
ATOM 589 N N . ALA A 1 82 ? 8.485 7.161 -6.829 1.00 94.88 82 ALA A N 1
ATOM 590 C CA . ALA A 1 82 ? 7.360 6.243 -6.635 1.00 94.88 82 ALA A CA 1
ATOM 591 C C . ALA A 1 82 ? 7.097 5.875 -5.164 1.00 94.88 82 ALA A C 1
ATOM 593 O O . ALA A 1 82 ? 5.946 5.794 -4.736 1.00 94.88 82 ALA A O 1
ATOM 594 N N . GLY A 1 83 ? 8.156 5.684 -4.368 1.00 94.75 83 GLY A N 1
ATOM 595 C CA . GLY A 1 83 ? 8.026 5.337 -2.950 1.00 94.75 83 GLY A CA 1
ATOM 596 C C . GLY A 1 83 ? 7.439 6.471 -2.107 1.00 94.75 83 GLY A C 1
ATOM 597 O O . GLY A 1 83 ? 6.612 6.220 -1.229 1.00 94.75 83 GLY A O 1
ATOM 598 N N . ALA A 1 84 ? 7.830 7.714 -2.393 1.00 95.00 84 ALA A N 1
ATOM 599 C CA . ALA A 1 84 ? 7.301 8.895 -1.719 1.00 95.00 84 ALA A CA 1
ATOM 600 C C . ALA A 1 84 ? 5.844 9.161 -2.124 1.00 95.00 84 ALA A C 1
ATOM 602 O O . ALA A 1 84 ? 5.017 9.452 -1.260 1.00 95.00 84 ALA A O 1
ATOM 603 N N . VAL A 1 85 ? 5.520 8.988 -3.411 1.00 95.75 85 VAL A N 1
ATOM 604 C CA . VAL A 1 85 ? 4.144 9.096 -3.918 1.00 95.75 85 VAL A CA 1
ATOM 605 C C . VAL A 1 85 ? 3.250 8.046 -3.257 1.00 95.75 85 VAL A C 1
ATOM 607 O O . VAL A 1 85 ? 2.209 8.397 -2.714 1.00 95.75 85 VAL A O 1
ATOM 610 N N . LEU A 1 86 ? 3.684 6.781 -3.190 1.00 97.12 86 LEU A N 1
ATOM 611 C CA . LEU A 1 86 ? 2.934 5.734 -2.490 1.00 97.12 86 LEU A CA 1
ATOM 612 C C . LEU A 1 86 ? 2.692 6.088 -1.015 1.00 97.12 86 LEU A C 1
ATOM 614 O O . LEU A 1 86 ? 1.590 5.903 -0.512 1.00 97.12 86 LEU A O 1
ATOM 618 N N . ALA A 1 87 ? 3.700 6.602 -0.306 1.00 97.56 87 ALA A N 1
ATOM 619 C CA . ALA A 1 87 ? 3.531 7.001 1.091 1.00 97.56 87 ALA A CA 1
ATOM 620 C C . ALA A 1 87 ? 2.516 8.149 1.256 1.00 97.56 87 ALA A C 1
ATOM 622 O O . ALA A 1 87 ? 1.740 8.142 2.214 1.00 97.56 87 ALA A O 1
ATOM 623 N N . ALA A 1 88 ? 2.495 9.107 0.322 1.00 96.88 88 ALA A N 1
ATOM 624 C CA . ALA A 1 88 ? 1.516 10.190 0.303 1.00 96.88 88 ALA A CA 1
ATOM 625 C C . ALA A 1 88 ? 0.087 9.666 0.078 1.00 96.88 88 ALA A C 1
ATOM 627 O O . ALA A 1 88 ? -0.807 10.029 0.840 1.00 96.88 88 ALA A O 1
ATOM 628 N N . GLU A 1 89 ? -0.103 8.752 -0.875 1.00 97.44 89 GLU A N 1
ATOM 629 C CA . GLU A 1 89 ? -1.384 8.085 -1.153 1.00 97.44 89 GLU A CA 1
ATOM 630 C C . GLU A 1 89 ? -1.916 7.312 0.066 1.00 97.44 89 GLU A C 1
ATOM 632 O O . GLU A 1 89 ? -3.070 7.468 0.467 1.00 97.44 89 GLU A O 1
ATOM 637 N N . LEU A 1 90 ? -1.055 6.531 0.731 1.00 97.88 90 LEU A N 1
ATOM 638 C CA . LEU A 1 90 ? -1.427 5.811 1.956 1.00 97.88 90 LEU A CA 1
ATOM 639 C C . LEU A 1 90 ? -1.849 6.773 3.077 1.00 97.88 90 LEU A C 1
ATOM 641 O O . LEU A 1 90 ? -2.795 6.502 3.819 1.00 97.88 90 LEU A O 1
ATOM 645 N N . LYS A 1 91 ? -1.152 7.906 3.209 1.00 97.62 91 LYS A N 1
ATOM 646 C CA . LYS A 1 91 ? -1.469 8.938 4.203 1.00 97.62 91 LYS A CA 1
ATOM 647 C C . LYS A 1 91 ? -2.771 9.673 3.874 1.00 97.62 91 LYS A C 1
ATOM 649 O O . LYS A 1 91 ? -3.517 10.015 4.795 1.00 97.62 91 LYS A O 1
ATOM 654 N N . GLN A 1 92 ? -3.051 9.905 2.595 1.00 97.00 92 GLN A N 1
ATOM 655 C CA . GLN A 1 92 ? -4.310 10.483 2.144 1.00 97.00 92 GLN A CA 1
ATOM 656 C C . GLN A 1 92 ? -5.479 9.557 2.493 1.00 97.00 92 GLN A C 1
ATOM 658 O O . GLN A 1 92 ? -6.376 9.989 3.211 1.00 97.00 92 GLN A O 1
ATOM 663 N N . ALA A 1 93 ? -5.415 8.276 2.116 1.00 97.56 93 ALA A N 1
ATOM 664 C CA . ALA A 1 93 ? -6.457 7.302 2.451 1.00 97.56 93 ALA A CA 1
ATOM 665 C C . ALA A 1 93 ? -6.683 7.172 3.968 1.00 97.56 93 ALA A C 1
ATOM 667 O O . ALA A 1 93 ? -7.819 7.098 4.429 1.00 97.56 93 ALA A O 1
ATOM 668 N N . TYR A 1 94 ? -5.612 7.213 4.769 1.00 97.81 94 TYR A N 1
ATOM 669 C CA . TYR A 1 94 ? -5.719 7.242 6.232 1.00 97.81 94 TYR A CA 1
ATOM 670 C C . TYR A 1 94 ? -6.491 8.464 6.749 1.00 97.81 94 TYR A C 1
ATOM 672 O O . TYR A 1 94 ? -7.273 8.357 7.693 1.00 97.81 94 TYR A O 1
ATOM 680 N N . THR A 1 95 ? -6.278 9.624 6.127 1.00 97.31 95 THR A N 1
ATOM 681 C CA . THR A 1 95 ? -6.958 10.871 6.495 1.00 97.31 95 THR A CA 1
ATOM 682 C C . THR A 1 95 ? -8.432 10.833 6.085 1.00 97.31 95 THR A C 1
ATOM 684 O O . THR A 1 95 ? -9.290 11.183 6.891 1.00 97.31 95 THR A O 1
ATOM 687 N N . GLU A 1 96 ? -8.732 10.351 4.875 1.00 95.88 96 GLU A N 1
ATOM 688 C CA . GLU A 1 96 ? -10.097 10.192 4.347 1.00 95.88 96 GLU A CA 1
ATOM 689 C C . GLU A 1 96 ? -10.931 9.202 5.170 1.00 95.88 96 GLU A C 1
ATOM 691 O O . GLU A 1 96 ? -12.117 9.429 5.394 1.00 95.88 96 GLU A O 1
ATOM 696 N N . ALA A 1 97 ? -10.299 8.159 5.711 1.00 96.69 97 ALA A N 1
ATOM 697 C CA . ALA A 1 97 ? -10.925 7.200 6.619 1.00 96.69 97 ALA A CA 1
ATOM 698 C C . ALA A 1 97 ? -11.163 7.746 8.047 1.00 96.69 97 ALA A C 1
ATOM 700 O O . ALA A 1 97 ? -11.531 6.990 8.945 1.00 96.69 97 ALA A O 1
ATOM 701 N N . GLY A 1 98 ? -10.929 9.040 8.292 1.00 97.25 98 GLY A N 1
ATOM 702 C CA . GLY A 1 98 ? -11.149 9.670 9.596 1.00 97.25 98 GLY A CA 1
ATOM 703 C C . GLY A 1 98 ? -10.002 9.489 10.593 1.00 97.25 98 GLY A C 1
ATOM 704 O O . GLY A 1 98 ? -10.182 9.770 11.774 1.00 97.25 98 GLY A O 1
ATOM 705 N N . SER A 1 99 ? -8.815 9.073 10.135 1.00 95.12 99 SER A N 1
ATOM 706 C CA . SER A 1 99 ? -7.611 8.907 10.967 1.00 95.12 99 SER A CA 1
ATOM 707 C C . SER A 1 99 ? -7.810 7.967 12.170 1.00 95.12 99 SER A C 1
ATOM 709 O O . SER A 1 99 ? -7.638 8.402 13.314 1.00 95.12 99 SER A O 1
ATOM 711 N N . PRO A 1 100 ? -8.149 6.682 11.938 1.00 95.31 100 PRO A N 1
ATOM 712 C CA . PRO A 1 100 ? -8.349 5.706 13.012 1.00 95.31 100 PRO A CA 1
ATOM 713 C C . PRO A 1 100 ? -7.124 5.616 13.929 1.00 95.31 100 PRO A C 1
ATOM 715 O O . PRO A 1 100 ? -5.995 5.861 13.502 1.00 95.31 100 PRO A O 1
ATOM 718 N N . GLY A 1 101 ? -7.313 5.243 15.197 1.00 96.75 101 GLY A N 1
ATOM 719 C CA . GLY A 1 101 ? -6.215 5.191 16.159 1.00 96.75 101 GLY A CA 1
ATOM 720 C C . GLY A 1 101 ? -5.056 4.322 15.657 1.00 96.75 101 GLY A C 1
ATOM 721 O O .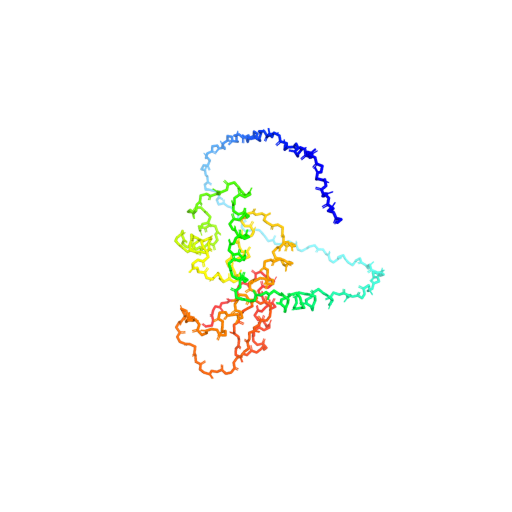 GLY A 1 101 ? -5.233 3.149 15.355 1.00 96.75 101 GLY A O 1
ATOM 722 N N . MET A 1 102 ? -3.832 4.863 15.605 1.00 96.00 102 MET A N 1
ATOM 723 C CA . MET A 1 102 ? -2.663 4.142 15.058 1.00 96.00 102 MET A CA 1
ATOM 724 C C . MET A 1 102 ? -2.374 2.798 15.770 1.00 96.00 102 MET A C 1
ATOM 726 O O . MET A 1 102 ? -1.723 1.927 15.199 1.00 96.00 102 MET A O 1
ATOM 730 N N . GLY A 1 103 ? -2.809 2.648 17.030 1.00 95.00 103 GLY A N 1
ATOM 731 C CA . GLY A 1 103 ? -2.751 1.379 17.766 1.00 95.00 103 GLY A CA 1
ATOM 732 C C . GLY A 1 103 ? -3.747 0.356 17.219 1.00 95.00 103 GLY A C 1
ATOM 733 O O . GLY A 1 103 ? -3.325 -0.695 16.756 1.00 95.00 103 GLY A O 1
ATOM 734 N N . GLU A 1 104 ? -5.028 0.726 17.169 1.00 95.88 104 GLU A N 1
ATOM 735 C CA . GLU A 1 104 ? -6.120 -0.097 16.625 1.00 95.88 104 GLU A CA 1
ATOM 736 C C . GLU A 1 104 ? -5.845 -0.518 15.179 1.00 95.88 104 GLU A C 1
ATOM 738 O O . GLU A 1 104 ? -5.999 -1.682 14.815 1.00 95.88 104 GLU A O 1
ATOM 743 N N . LEU A 1 105 ? -5.363 0.425 14.364 1.00 96.56 105 LEU A N 1
ATOM 744 C CA . LEU A 1 105 ? -4.979 0.157 12.987 1.00 96.56 105 LEU A CA 1
ATOM 745 C C . LEU A 1 105 ? -3.842 -0.862 12.921 1.00 96.56 105 LEU A C 1
ATOM 747 O O . LEU A 1 105 ? -3.925 -1.803 12.139 1.00 96.56 105 LEU A O 1
ATOM 751 N N . GLY A 1 106 ? -2.800 -0.689 13.743 1.00 96.44 106 GLY A N 1
ATOM 752 C CA . GLY A 1 106 ? -1.672 -1.615 13.827 1.00 96.44 106 GLY A CA 1
ATOM 753 C C . GLY A 1 106 ? -2.102 -3.032 14.205 1.00 96.44 106 GLY A C 1
ATOM 754 O O . GLY A 1 106 ? -1.682 -3.991 13.551 1.00 96.44 106 GLY A O 1
ATOM 755 N N . ASP A 1 107 ? -2.990 -3.158 15.189 1.00 96.50 107 ASP A N 1
ATOM 756 C CA . ASP A 1 107 ? -3.538 -4.442 15.626 1.00 96.50 107 ASP A CA 1
ATOM 757 C C . ASP A 1 107 ? -4.349 -5.113 14.505 1.00 96.50 107 ASP A C 1
ATOM 759 O O . ASP A 1 107 ? -4.140 -6.295 14.220 1.00 96.50 107 ASP A O 1
ATOM 763 N N . ALA A 1 108 ? -5.183 -4.352 13.787 1.00 96.81 108 ALA A N 1
ATOM 764 C CA . ALA A 1 108 ? -5.991 -4.859 12.676 1.00 96.81 108 ALA A CA 1
ATOM 765 C 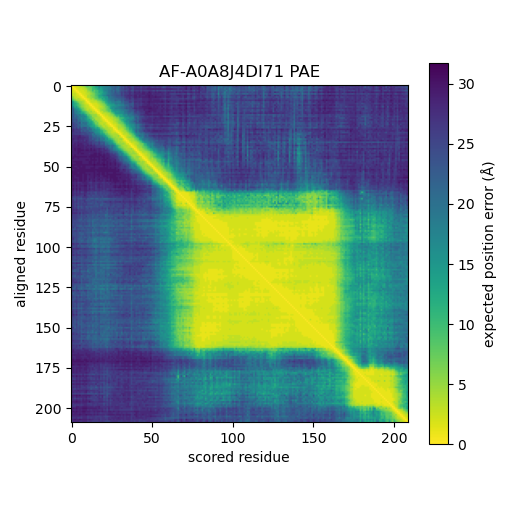C . ALA A 1 108 ? -5.145 -5.408 11.509 1.00 96.81 108 ALA A C 1
ATOM 767 O O . ALA A 1 108 ? -5.489 -6.432 10.915 1.00 96.81 108 ALA A O 1
ATOM 768 N N . ILE A 1 109 ? -4.015 -4.768 11.184 1.00 96.94 109 ILE A N 1
ATOM 769 C CA . ILE A 1 109 ? -3.128 -5.219 10.095 1.00 96.94 109 ILE A CA 1
ATOM 770 C C . ILE A 1 109 ? -2.004 -6.164 10.554 1.00 96.94 109 ILE A C 1
ATOM 772 O O . ILE A 1 109 ? -1.286 -6.715 9.710 1.00 96.94 109 ILE A O 1
ATOM 776 N N . VAL A 1 110 ? -1.879 -6.408 11.864 1.00 96.31 110 VAL A N 1
ATOM 777 C CA . VAL A 1 110 ? -0.828 -7.220 12.508 1.00 96.31 110 VAL A CA 1
ATOM 778 C C . VAL A 1 110 ? 0.573 -6.606 12.350 1.00 96.31 110 VAL A C 1
ATOM 780 O O . VAL A 1 110 ? 1.555 -7.285 12.046 1.00 96.31 110 VAL A O 1
ATOM 783 N N . TYR A 1 111 ? 0.683 -5.292 12.548 1.00 96.81 111 TYR A N 1
ATOM 784 C CA . TYR A 1 111 ? 1.951 -4.561 12.548 1.00 96.81 111 TYR A CA 1
ATOM 785 C C . TYR A 1 111 ? 2.036 -3.607 13.740 1.00 96.81 111 TYR A C 1
ATOM 787 O O . TYR A 1 111 ? 1.053 -3.014 14.165 1.00 96.81 111 TYR A O 1
ATOM 795 N N . SER A 1 112 ? 3.243 -3.386 14.264 1.00 97.19 112 SER A N 1
ATOM 796 C CA . SER A 1 112 ? 3.414 -2.451 15.379 1.00 97.19 112 SER A CA 1
ATOM 797 C C . SER A 1 112 ? 3.084 -1.009 14.976 1.00 97.19 112 SER A C 1
ATOM 799 O O . SER A 1 112 ? 3.416 -0.572 13.872 1.00 97.19 112 SER A O 1
ATOM 801 N N . LYS A 1 113 ? 2.545 -0.218 15.912 1.00 96.94 113 LYS A N 1
ATOM 802 C CA . LYS A 1 113 ? 2.281 1.227 15.745 1.00 96.94 113 LYS A CA 1
ATOM 803 C C . LYS A 1 113 ? 3.460 1.993 15.122 1.00 96.94 113 LYS A C 1
ATOM 805 O O . LYS A 1 113 ? 3.283 2.832 14.240 1.00 96.94 113 LYS A O 1
ATOM 810 N N . ALA A 1 114 ? 4.685 1.691 15.560 1.00 97.06 114 ALA A N 1
ATOM 811 C CA . ALA A 1 114 ? 5.905 2.312 15.040 1.00 97.06 114 ALA A CA 1
ATOM 812 C C . ALA A 1 114 ? 6.191 1.945 13.573 1.00 97.06 114 ALA A C 1
ATOM 814 O O . ALA A 1 114 ? 6.766 2.740 12.830 1.00 97.06 114 ALA A O 1
ATOM 815 N N . THR A 1 115 ? 5.808 0.743 13.142 1.00 97.19 115 THR A N 1
ATOM 816 C CA . THR A 1 115 ? 5.908 0.309 11.743 1.00 97.19 115 THR A CA 1
ATOM 817 C C . THR A 1 115 ? 4.933 1.100 10.883 1.00 97.19 115 THR A C 1
ATOM 819 O O . THR A 1 115 ? 5.369 1.699 9.904 1.00 97.19 115 THR A O 1
ATOM 822 N N . VAL A 1 116 ? 3.663 1.192 11.293 1.00 97.50 116 VAL A N 1
ATOM 823 C CA . VAL A 1 116 ? 2.636 1.962 10.570 1.00 97.50 116 VAL A CA 1
ATOM 824 C C . VAL A 1 116 ? 3.058 3.424 10.412 1.00 97.50 116 VAL A C 1
ATOM 826 O O . VAL A 1 116 ? 3.093 3.947 9.302 1.00 97.50 116 VAL A O 1
ATOM 829 N N . SER A 1 117 ? 3.508 4.055 11.501 1.00 97.69 117 SER A N 1
ATOM 830 C CA . SER A 1 117 ? 4.002 5.438 11.484 1.00 97.69 117 SER A CA 1
ATOM 831 C C . SER A 1 117 ? 5.190 5.647 10.529 1.00 97.69 117 SER A C 1
ATOM 833 O O . SER A 1 117 ? 5.237 6.628 9.781 1.00 97.69 117 SER A O 1
ATOM 835 N N . ARG A 1 118 ? 6.150 4.711 10.489 1.00 98.00 118 ARG A N 1
ATOM 836 C CA . ARG A 1 118 ? 7.289 4.786 9.558 1.00 98.00 118 ARG A CA 1
ATOM 837 C C . ARG A 1 118 ? 6.876 4.622 8.096 1.00 98.00 118 ARG A C 1
ATOM 839 O O . ARG A 1 118 ? 7.456 5.299 7.253 1.00 98.00 118 ARG A O 1
ATOM 846 N N . VAL A 1 119 ? 5.889 3.774 7.800 1.00 97.50 119 VAL A N 1
ATOM 847 C CA . VAL A 1 119 ? 5.351 3.641 6.435 1.00 97.50 119 VAL A CA 1
ATOM 848 C C . VAL A 1 119 ? 4.651 4.928 6.006 1.00 97.50 119 VAL A C 1
ATOM 850 O O . VAL A 1 119 ? 4.990 5.483 4.967 1.00 97.50 119 VAL A O 1
ATOM 853 N N . LEU A 1 120 ? 3.738 5.454 6.828 1.00 97.06 120 LEU A N 1
ATOM 854 C CA . LEU A 1 120 ? 2.957 6.655 6.493 1.00 97.06 120 LEU A CA 1
ATOM 855 C C . LEU A 1 120 ? 3.795 7.935 6.404 1.00 97.06 120 LEU A C 1
ATOM 857 O O . LEU A 1 120 ? 3.384 8.911 5.784 1.00 97.06 120 LEU A O 1
ATOM 861 N N . SER A 1 121 ? 4.977 7.946 7.019 1.00 96.62 121 SER A N 1
ATOM 862 C CA . SER A 1 121 ? 5.951 9.034 6.876 1.00 96.62 121 SER A CA 1
ATOM 863 C C . SER A 1 121 ? 6.931 8.836 5.716 1.00 96.62 121 SER A C 1
ATOM 865 O O . SER A 1 121 ? 7.821 9.664 5.544 1.00 96.62 121 SER A O 1
ATOM 867 N N . GLY A 1 122 ? 6.822 7.743 4.953 1.00 95.19 122 GLY A N 1
ATOM 868 C CA . GLY A 1 122 ? 7.739 7.412 3.857 1.00 95.19 122 GLY A CA 1
ATOM 869 C C . GLY A 1 122 ? 9.142 6.991 4.309 1.00 95.19 122 GLY A C 1
ATOM 870 O O . GLY A 1 122 ? 10.014 6.755 3.479 1.00 95.19 122 GLY A O 1
ATOM 871 N N . LYS A 1 123 ? 9.381 6.851 5.620 1.00 95.19 123 LYS A N 1
ATOM 872 C CA . LYS A 1 123 ? 10.680 6.448 6.193 1.00 95.19 123 LYS A CA 1
ATOM 873 C C . LYS A 1 123 ? 10.970 4.956 6.039 1.00 95.19 123 LYS A C 1
ATOM 875 O O . LYS A 1 123 ? 12.071 4.505 6.345 1.00 95.19 123 LYS A O 1
ATOM 880 N N . MET A 1 124 ? 9.976 4.169 5.642 1.00 95.00 1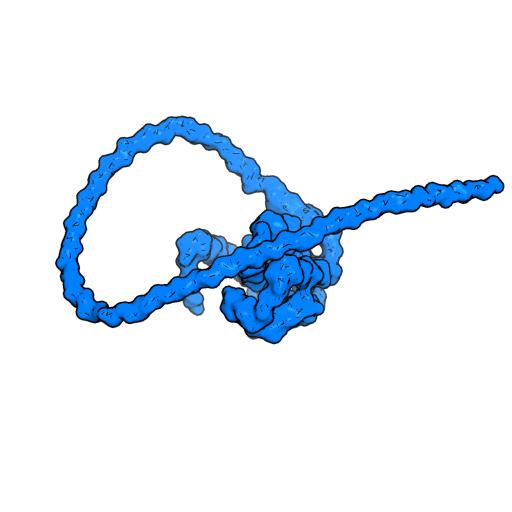24 MET A N 1
ATOM 881 C CA . MET A 1 124 ? 10.102 2.734 5.442 1.00 95.00 124 MET A CA 1
ATOM 882 C C . MET A 1 124 ? 9.240 2.290 4.270 1.00 95.00 124 MET A C 1
ATOM 884 O O . MET A 1 124 ? 8.047 2.580 4.227 1.00 95.00 124 MET A O 1
ATOM 888 N N . HIS A 1 125 ? 9.840 1.526 3.361 1.00 94.94 125 HIS A N 1
ATOM 889 C CA . HIS A 1 125 ? 9.118 0.916 2.256 1.00 94.94 125 HIS A CA 1
ATOM 890 C C . HIS A 1 125 ? 8.264 -0.266 2.765 1.00 94.94 125 HIS A C 1
ATOM 892 O O . HIS A 1 125 ? 8.821 -1.186 3.380 1.00 94.94 125 HIS A O 1
ATOM 898 N N . PRO A 1 126 ? 6.932 -0.259 2.567 1.00 96.12 126 PRO A N 1
ATOM 899 C CA . PRO A 1 126 ? 6.063 -1.325 3.050 1.00 96.12 126 PRO A CA 1
ATOM 900 C C . PRO A 1 126 ? 6.202 -2.601 2.212 1.00 96.12 126 PRO A C 1
ATOM 902 O O . PRO A 1 126 ? 6.497 -2.563 1.021 1.00 96.12 126 PRO A O 1
ATOM 905 N N . LYS A 1 127 ? 5.927 -3.757 2.826 1.00 95.69 127 LYS A N 1
ATOM 906 C CA . LYS A 1 127 ? 5.669 -4.995 2.070 1.00 95.69 127 LYS A CA 1
ATOM 907 C C . LYS A 1 127 ? 4.305 -4.897 1.384 1.00 95.69 127 LYS A C 1
ATOM 909 O O . LYS A 1 127 ? 3.407 -4.265 1.933 1.00 95.69 127 LYS A O 1
ATOM 914 N N . TRP A 1 128 ? 4.103 -5.602 0.271 1.00 95.50 128 TRP A N 1
ATOM 915 C CA . TRP A 1 128 ? 2.796 -5.627 -0.399 1.00 95.50 128 TRP A CA 1
ATOM 916 C C . TRP A 1 128 ? 1.653 -6.060 0.536 1.00 95.50 128 TRP A C 1
ATOM 918 O O . TRP A 1 128 ? 0.614 -5.413 0.588 1.00 95.50 128 TRP A O 1
ATOM 928 N N . THR A 1 129 ? 1.890 -7.064 1.387 1.00 95.44 129 THR A N 1
ATOM 929 C CA . THR A 1 129 ? 0.914 -7.531 2.391 1.00 95.44 129 THR A CA 1
ATOM 930 C C . THR A 1 129 ? 0.480 -6.452 3.385 1.00 95.44 129 THR A C 1
ATOM 932 O O . THR A 1 129 ? -0.609 -6.542 3.940 1.00 95.44 129 THR A O 1
ATOM 935 N N . PHE A 1 130 ? 1.335 -5.458 3.649 1.00 97.31 130 PHE A N 1
ATOM 936 C CA . PHE A 1 130 ? 0.965 -4.303 4.464 1.00 97.31 130 PHE A CA 1
ATOM 937 C C . PHE A 1 130 ? -0.023 -3.426 3.698 1.00 97.31 130 PHE A C 1
ATOM 939 O O . PHE A 1 130 ? -1.069 -3.106 4.241 1.00 97.31 130 PHE A O 1
ATOM 946 N N . VAL A 1 131 ? 0.299 -3.070 2.448 1.00 97.75 131 VAL A N 1
ATOM 947 C CA . VAL A 1 131 ? -0.522 -2.183 1.604 1.00 97.75 131 VAL A CA 1
ATOM 948 C C . VAL A 1 131 ? -1.916 -2.772 1.389 1.00 97.75 131 VAL A C 1
ATOM 950 O O . VAL A 1 131 ? -2.905 -2.072 1.574 1.00 97.75 131 VAL A O 1
ATOM 953 N N . ASP A 1 132 ? -1.984 -4.065 1.078 1.00 96.81 132 ASP A N 1
ATOM 954 C CA . ASP A 1 132 ? -3.234 -4.791 0.840 1.00 96.81 132 ASP A CA 1
ATOM 955 C C . ASP A 1 132 ? -4.138 -4.812 2.088 1.00 96.81 132 ASP A C 1
ATOM 957 O O . ASP A 1 132 ? -5.279 -4.357 2.054 1.00 96.81 132 ASP A O 1
ATOM 961 N N . ARG A 1 133 ? -3.605 -5.218 3.250 1.00 97.06 133 ARG A N 1
ATOM 962 C CA . ARG A 1 133 ? -4.367 -5.210 4.515 1.00 97.06 133 ARG A CA 1
ATOM 963 C C . ARG A 1 133 ? -4.767 -3.808 4.955 1.00 97.06 133 ARG A C 1
ATOM 965 O O . ARG A 1 133 ? -5.862 -3.617 5.472 1.00 97.06 133 ARG A O 1
ATOM 972 N N . PHE A 1 134 ? -3.873 -2.842 4.772 1.00 97.88 134 PHE A N 1
ATOM 973 C CA . PHE A 1 134 ? -4.122 -1.446 5.100 1.00 97.88 134 PHE A CA 1
ATOM 974 C C . PHE A 1 134 ? -5.292 -0.894 4.281 1.00 97.88 134 PHE A C 1
ATOM 976 O O . PHE A 1 134 ? -6.193 -0.285 4.849 1.00 97.88 134 PHE A O 1
ATOM 983 N N . ALA A 1 135 ? -5.330 -1.179 2.977 1.00 97.88 135 ALA A N 1
ATOM 984 C CA . ALA A 1 135 ? -6.445 -0.810 2.115 1.00 97.88 135 ALA A CA 1
ATOM 985 C C . ALA A 1 135 ? -7.772 -1.432 2.574 1.00 97.88 135 ALA A C 1
ATOM 987 O O . ALA A 1 135 ? -8.771 -0.723 2.665 1.00 97.88 135 ALA A O 1
ATOM 988 N N . VAL A 1 136 ? -7.770 -2.726 2.921 1.00 97.44 136 VAL A N 1
ATOM 989 C CA . VAL A 1 136 ? -8.965 -3.433 3.413 1.00 97.44 136 VAL A CA 1
ATOM 990 C C . VAL A 1 136 ? -9.500 -2.804 4.701 1.00 97.44 136 VAL A C 1
ATOM 992 O O . VAL A 1 136 ? -10.695 -2.541 4.793 1.00 97.44 136 VAL A O 1
ATOM 995 N N . VAL A 1 137 ? -8.633 -2.522 5.680 1.00 97.56 137 VAL A N 1
ATOM 996 C CA . VAL A 1 137 ? -9.049 -1.926 6.964 1.00 97.56 137 VAL A CA 1
ATOM 997 C C . VAL A 1 137 ? -9.609 -0.515 6.783 1.00 97.56 137 VAL A C 1
ATOM 999 O O . VAL A 1 137 ? -10.554 -0.142 7.471 1.00 97.56 137 VAL A O 1
ATOM 1002 N N . LEU A 1 138 ? -9.062 0.261 5.847 1.00 97.69 138 LEU A N 1
ATOM 1003 C CA . LEU A 1 138 ? -9.544 1.610 5.550 1.00 97.69 138 LEU A CA 1
ATOM 1004 C C . LEU A 1 138 ? -10.723 1.646 4.564 1.00 97.69 138 LEU A C 1
ATOM 1006 O O . LEU A 1 138 ? -11.215 2.727 4.251 1.00 97.69 138 LEU A O 1
ATOM 1010 N N . GLY A 1 139 ? -11.174 0.495 4.055 1.00 97.25 139 GLY A N 1
ATOM 1011 C CA . GLY A 1 139 ? -12.265 0.427 3.081 1.00 97.25 139 GLY A CA 1
ATOM 1012 C C . GLY A 1 139 ? -11.919 1.034 1.717 1.00 97.25 139 GLY A C 1
ATOM 1013 O O . GLY A 1 139 ? -12.812 1.478 0.997 1.00 97.25 139 GLY A O 1
ATOM 1014 N N . VAL A 1 140 ? -10.635 1.071 1.349 1.00 97.62 140 VAL A N 1
ATOM 1015 C CA . VAL A 1 140 ? -10.194 1.597 0.051 1.00 97.62 140 VAL A CA 1
ATOM 1016 C C . VAL A 1 140 ? -10.635 0.634 -1.058 1.00 97.62 140 VAL A C 1
ATOM 1018 O O . VAL A 1 140 ? -10.330 -0.560 -0.984 1.00 97.62 140 VAL A O 1
ATOM 1021 N N . PRO A 1 141 ? -11.315 1.113 -2.117 1.00 96.88 141 PRO A N 1
ATOM 1022 C CA . PRO A 1 141 ? -11.730 0.264 -3.226 1.00 96.88 141 PRO A CA 1
ATOM 1023 C C . PRO A 1 141 ? -10.556 -0.487 -3.868 1.00 96.88 141 PRO A C 1
ATOM 1025 O O . PRO A 1 141 ? -9.553 0.120 -4.252 1.00 96.88 141 PRO A O 1
ATOM 1028 N N . GLN A 1 142 ? -10.718 -1.797 -4.082 1.00 94.19 142 GLN A N 1
ATOM 1029 C CA . GLN A 1 142 ? -9.673 -2.665 -4.650 1.00 94.19 142 GLN A CA 1
ATOM 1030 C C . GLN A 1 142 ? -9.163 -2.185 -6.019 1.00 94.19 142 GLN A C 1
ATOM 1032 O O . GLN A 1 142 ? -8.009 -2.418 -6.389 1.00 94.19 142 GLN A O 1
ATOM 1037 N N . GLU A 1 143 ? -10.009 -1.482 -6.774 1.00 93.12 143 GLU A N 1
ATOM 1038 C CA . GLU A 1 143 ? -9.634 -0.886 -8.053 1.00 93.12 143 GLU A CA 1
ATOM 1039 C C . GLU A 1 143 ? -8.543 0.186 -7.896 1.00 93.12 143 GLU A C 1
ATOM 1041 O O . GLU A 1 143 ? -7.601 0.210 -8.687 1.00 93.12 143 GLU A O 1
ATOM 1046 N N . ILE A 1 144 ? -8.614 1.023 -6.855 1.00 95.50 144 ILE A N 1
ATOM 1047 C CA . ILE A 1 144 ? -7.592 2.040 -6.555 1.00 95.50 144 ILE A CA 1
ATOM 1048 C C . ILE A 1 144 ? -6.283 1.349 -6.174 1.00 95.50 144 ILE A C 1
ATOM 1050 O O . ILE A 1 144 ? -5.232 1.642 -6.748 1.00 95.50 144 ILE A O 1
ATOM 1054 N N . VAL A 1 145 ? -6.359 0.355 -5.287 1.00 96.00 145 VAL A N 1
ATOM 1055 C CA . VAL A 1 145 ? -5.198 -0.427 -4.841 1.00 96.00 145 VAL A CA 1
ATOM 1056 C C . VAL A 1 145 ? -4.486 -1.067 -6.033 1.00 96.00 145 VAL A C 1
ATOM 1058 O O . VAL A 1 145 ? -3.270 -0.956 -6.178 1.00 96.00 145 VAL A O 1
ATOM 1061 N N . THR A 1 146 ? -5.241 -1.688 -6.938 1.00 90.56 146 THR A N 1
ATOM 1062 C CA . THR A 1 146 ? -4.678 -2.430 -8.072 1.00 90.56 146 THR A CA 1
ATOM 1063 C C . THR A 1 146 ? -4.190 -1.506 -9.189 1.00 90.56 146 THR A C 1
ATOM 1065 O O . THR A 1 146 ? -3.143 -1.765 -9.780 1.00 90.56 146 THR A O 1
ATOM 1068 N N . ARG A 1 147 ? -4.924 -0.428 -9.503 1.00 90.25 147 ARG A N 1
ATOM 1069 C CA . ARG A 1 147 ? -4.607 0.457 -10.640 1.00 90.25 147 ARG A CA 1
ATOM 1070 C C . ARG A 1 147 ? -3.645 1.587 -10.307 1.00 90.25 147 ARG A C 1
ATOM 1072 O O . ARG A 1 147 ? -3.045 2.128 -11.237 1.00 90.25 147 ARG A O 1
ATOM 1079 N N . GLN A 1 148 ? -3.530 1.965 -9.038 1.00 93.62 148 GLN A N 1
ATOM 1080 C CA . GLN A 1 148 ? -2.728 3.111 -8.610 1.00 93.62 148 GLN A CA 1
ATOM 1081 C C . GLN A 1 148 ? -1.614 2.669 -7.663 1.00 93.62 148 GLN A C 1
ATOM 1083 O O . GLN A 1 148 ? -0.437 2.843 -7.976 1.00 93.62 148 GLN A O 1
ATOM 1088 N N . TRP A 1 149 ? -1.958 2.017 -6.550 1.00 96.25 149 TRP A N 1
ATOM 1089 C CA . TRP A 1 149 ? -0.973 1.720 -5.506 1.00 96.25 149 TRP A CA 1
ATOM 1090 C C . TRP A 1 149 ? -0.021 0.582 -5.879 1.00 96.25 149 TRP A C 1
ATOM 1092 O O . TRP A 1 149 ? 1.179 0.688 -5.635 1.00 96.25 149 TRP A O 1
ATOM 1102 N N . ARG A 1 150 ? -0.515 -0.489 -6.512 1.00 95.12 150 ARG A N 1
ATOM 1103 C CA . ARG A 1 150 ? 0.308 -1.631 -6.946 1.00 95.12 150 ARG A CA 1
ATOM 1104 C C . ARG A 1 150 ? 1.409 -1.220 -7.937 1.00 95.12 150 ARG A C 1
ATOM 1106 O O . ARG A 1 150 ? 2.560 -1.562 -7.673 1.00 95.12 150 ARG A O 1
ATOM 1113 N N . PRO A 1 151 ? 1.134 -0.452 -9.014 1.00 93.81 151 PRO A N 1
ATOM 1114 C CA . PRO A 1 151 ? 2.189 0.066 -9.886 1.00 93.81 151 PRO A CA 1
ATOM 1115 C C . PRO A 1 151 ? 3.253 0.887 -9.143 1.00 93.81 151 PRO A C 1
ATOM 1117 O O . PRO A 1 151 ? 4.445 0.679 -9.365 1.00 93.81 151 PRO A O 1
ATOM 1120 N N . LEU A 1 152 ? 2.836 1.789 -8.244 1.00 94.69 152 LEU A N 1
ATOM 1121 C CA . LEU A 1 152 ? 3.755 2.613 -7.449 1.00 94.69 152 LEU A CA 1
ATOM 1122 C C . LEU A 1 152 ? 4.625 1.755 -6.526 1.00 94.69 152 LEU A C 1
ATOM 1124 O O . LEU A 1 152 ? 5.829 1.977 -6.422 1.00 94.69 152 LEU A O 1
ATOM 1128 N N . TRP A 1 153 ? 4.027 0.745 -5.892 1.00 96.00 153 TRP A N 1
ATOM 1129 C CA . TRP A 1 153 ? 4.740 -0.198 -5.038 1.00 96.00 153 TRP A CA 1
ATOM 1130 C C . TRP A 1 153 ? 5.794 -0.989 -5.819 1.00 96.00 153 TRP A C 1
ATOM 1132 O O . TRP A 1 153 ? 6.942 -1.037 -5.386 1.00 96.00 153 TRP A O 1
ATOM 1142 N N . ILE A 1 154 ? 5.441 -1.534 -6.991 1.00 92.75 154 ILE A N 1
ATOM 1143 C CA . ILE A 1 154 ? 6.378 -2.267 -7.859 1.00 92.75 154 ILE A CA 1
ATOM 1144 C C . ILE A 1 154 ? 7.535 -1.357 -8.285 1.00 92.75 154 ILE A C 1
ATOM 1146 O O . ILE A 1 154 ? 8.696 -1.739 -8.148 1.00 92.75 154 ILE A O 1
ATOM 1150 N N . ALA A 1 155 ? 7.239 -0.144 -8.765 1.00 90.69 155 ALA A N 1
ATOM 1151 C CA . ALA A 1 155 ? 8.261 0.815 -9.185 1.00 90.69 155 ALA A CA 1
ATOM 1152 C C . ALA A 1 155 ? 9.235 1.149 -8.041 1.00 90.69 155 ALA A C 1
ATOM 1154 O O . ALA A 1 155 ? 10.454 1.130 -8.227 1.00 90.69 155 ALA A O 1
ATOM 1155 N N . ALA A 1 156 ? 8.700 1.392 -6.844 1.00 93.25 156 ALA A N 1
ATOM 1156 C CA . ALA A 1 156 ? 9.483 1.706 -5.658 1.00 93.25 156 ALA A CA 1
ATOM 1157 C C . ALA A 1 156 ? 10.313 0.511 -5.149 1.00 93.25 156 ALA A C 1
ATOM 1159 O O . ALA A 1 156 ? 11.464 0.699 -4.748 1.00 93.25 156 ALA A O 1
ATOM 1160 N N . ASP A 1 157 ? 9.778 -0.715 -5.177 1.00 92.75 157 ASP A N 1
ATOM 1161 C CA . ASP A 1 157 ? 10.541 -1.907 -4.786 1.00 92.75 157 ASP A CA 1
ATOM 1162 C C . ASP A 1 157 ? 11.666 -2.195 -5.791 1.00 92.75 157 ASP A C 1
ATOM 1164 O O . ASP A 1 157 ? 12.793 -2.464 -5.378 1.00 92.75 157 ASP A O 1
ATOM 1168 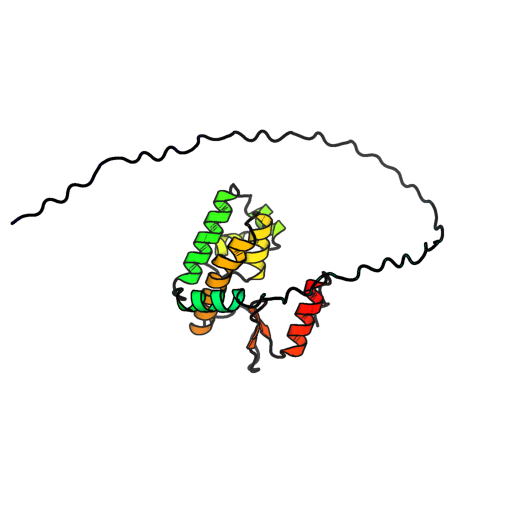N N . LEU A 1 158 ? 11.420 -2.039 -7.098 1.00 88.88 158 LEU A N 1
ATOM 1169 C CA . LEU A 1 158 ? 12.457 -2.153 -8.131 1.00 88.88 158 LEU A CA 1
ATOM 1170 C C . LEU A 1 158 ? 13.583 -1.128 -7.934 1.00 88.88 158 LEU A C 1
ATOM 1172 O O . LEU A 1 158 ? 14.760 -1.493 -7.982 1.00 88.88 158 LEU A O 1
ATOM 1176 N N . TYR A 1 159 ? 13.248 0.136 -7.657 1.00 90.88 159 TYR A N 1
ATOM 1177 C CA . TYR A 1 159 ? 14.246 1.167 -7.351 1.00 90.88 159 TYR A CA 1
ATOM 1178 C C . TYR A 1 159 ? 15.076 0.810 -6.114 1.00 90.88 159 TYR A C 1
ATOM 1180 O O . TYR A 1 159 ? 16.307 0.908 -6.115 1.00 90.88 159 TYR A O 1
ATOM 1188 N N . ARG A 1 160 ? 14.415 0.325 -5.061 1.00 89.81 160 ARG A N 1
ATOM 1189 C CA . ARG A 1 160 ? 15.068 -0.109 -3.825 1.00 89.81 160 ARG A CA 1
ATOM 1190 C C . ARG A 1 160 ? 16.013 -1.293 -4.052 1.00 89.81 160 ARG A C 1
ATOM 1192 O O . ARG A 1 160 ? 17.097 -1.330 -3.473 1.00 89.81 160 ARG A O 1
ATOM 1199 N N . GLN A 1 161 ? 15.615 -2.252 -4.888 1.00 86.69 161 GLN A N 1
ATOM 1200 C CA . GLN A 1 161 ? 16.471 -3.370 -5.284 1.00 86.69 161 GLN A CA 1
ATOM 1201 C C . GLN A 1 161 ? 17.695 -2.883 -6.072 1.00 86.69 161 GLN A C 1
ATOM 1203 O O . GLN A 1 161 ? 18.810 -3.309 -5.784 1.00 86.69 161 GLN A O 1
ATOM 1208 N N . LYS A 1 162 ? 17.504 -1.947 -7.012 1.00 88.38 162 LYS A N 1
ATOM 1209 C CA . LYS A 1 162 ? 18.582 -1.369 -7.831 1.00 88.38 162 LYS A CA 1
ATOM 1210 C C . LYS A 1 162 ? 19.602 -0.579 -7.007 1.00 88.38 162 LYS A C 1
ATOM 1212 O O . LYS A 1 162 ? 20.794 -0.654 -7.275 1.00 88.38 162 LYS A O 1
ATOM 1217 N N . THR A 1 163 ? 19.142 0.171 -6.009 1.00 89.00 163 THR A N 1
ATOM 1218 C CA . THR A 1 163 ? 19.994 1.006 -5.143 1.00 89.00 163 THR A CA 1
ATOM 1219 C C . THR A 1 163 ? 20.726 0.215 -4.057 1.00 89.00 163 THR A C 1
ATOM 1221 O O . THR A 1 163 ? 21.465 0.798 -3.268 1.00 89.00 163 THR A O 1
ATOM 1224 N N . GLY A 1 164 ? 20.544 -1.111 -4.000 1.00 81.69 164 GLY A N 1
ATOM 1225 C CA . GLY A 1 164 ? 21.229 -1.970 -3.035 1.00 81.69 164 GLY A CA 1
ATOM 1226 C C . GLY A 1 164 ? 20.832 -1.697 -1.584 1.00 81.69 164 GLY A C 1
ATOM 1227 O O . GLY A 1 164 ? 21.550 -2.095 -0.667 1.00 81.69 164 GLY A O 1
ATOM 1228 N N . ALA A 1 165 ? 19.701 -1.020 -1.350 1.00 75.25 165 ALA A N 1
ATOM 1229 C CA . ALA A 1 165 ? 19.248 -0.728 -0.001 1.00 75.25 165 ALA A CA 1
ATOM 1230 C C . ALA A 1 165 ? 19.065 -2.054 0.759 1.00 75.25 165 ALA A C 1
ATOM 1232 O O . ALA A 1 165 ? 18.312 -2.923 0.291 1.00 75.25 165 ALA A O 1
ATOM 1233 N N . PRO A 1 166 ? 19.723 -2.234 1.921 1.00 61.44 166 PRO A N 1
ATOM 1234 C CA . PRO A 1 166 ? 19.759 -3.516 2.601 1.00 61.44 166 PRO A CA 1
ATOM 1235 C C . PRO A 1 166 ? 18.336 -4.032 2.818 1.00 61.44 166 PRO A C 1
ATOM 1237 O O . PRO A 1 166 ? 17.455 -3.363 3.376 1.00 61.44 166 PRO A O 1
ATOM 1240 N N . ARG A 1 167 ? 18.066 -5.243 2.322 1.00 62.75 167 ARG A N 1
ATOM 1241 C CA . ARG A 1 167 ? 16.924 -6.020 2.800 1.00 62.75 167 ARG A CA 1
ATOM 1242 C C . ARG A 1 167 ? 17.242 -6.340 4.254 1.00 62.75 167 ARG A C 1
ATOM 1244 O O . ARG A 1 167 ? 18.152 -7.109 4.511 1.00 62.75 167 ARG A O 1
ATOM 1251 N N . ASN A 1 168 ? 16.495 -5.751 5.190 1.00 56.62 168 ASN A N 1
ATOM 1252 C CA . ASN A 1 168 ? 16.548 -6.062 6.628 1.00 56.62 168 ASN A CA 1
ATOM 1253 C C . ASN A 1 168 ? 16.048 -7.496 6.935 1.00 56.62 168 ASN A C 1
ATOM 1255 O O . ASN A 1 168 ? 15.305 -7.711 7.887 1.00 56.62 168 ASN A O 1
ATOM 1259 N N . GLY A 1 169 ? 16.374 -8.470 6.086 1.00 54.16 169 GLY A N 1
ATOM 1260 C CA . GLY A 1 169 ? 16.110 -9.885 6.285 1.00 54.16 169 GLY A CA 1
ATOM 1261 C C . GLY A 1 169 ? 17.429 -10.633 6.489 1.00 54.16 169 GLY A C 1
ATOM 1262 O O . GLY A 1 169 ? 18.451 -10.191 5.962 1.00 54.16 169 GLY A O 1
ATOM 1263 N N . PRO A 1 170 ? 17.419 -11.744 7.246 1.00 45.28 170 PRO A N 1
ATOM 1264 C CA . PRO A 1 170 ? 18.589 -12.605 7.388 1.00 45.28 170 PRO A CA 1
ATOM 1265 C C . PRO A 1 170 ? 19.078 -13.036 5.998 1.00 45.28 170 PRO A C 1
ATOM 1267 O O . PRO A 1 170 ? 18.262 -13.304 5.115 1.00 45.28 170 PRO A O 1
ATOM 1270 N N . GLY A 1 171 ? 20.401 -12.994 5.814 1.00 49.50 171 GLY A N 1
ATOM 1271 C CA . GLY A 1 171 ? 21.109 -13.049 4.534 1.00 49.50 171 GLY A CA 1
ATOM 1272 C C . GLY A 1 171 ? 20.494 -14.003 3.515 1.00 49.50 171 GLY A C 1
ATOM 1273 O O . GLY A 1 171 ? 20.303 -15.188 3.774 1.00 49.50 171 GLY A O 1
ATOM 1274 N N . ARG A 1 172 ? 20.174 -13.460 2.340 1.00 52.06 172 ARG A N 1
ATOM 1275 C CA . ARG A 1 172 ? 19.720 -14.250 1.202 1.00 52.06 172 ARG A CA 1
ATOM 1276 C C . ARG A 1 172 ? 20.932 -14.999 0.637 1.00 52.06 172 ARG A C 1
ATOM 1278 O O . ARG A 1 172 ? 21.930 -14.363 0.322 1.00 52.06 172 ARG A O 1
ATOM 1285 N N . SER A 1 173 ? 20.837 -16.321 0.537 1.00 56.69 173 SER A N 1
ATOM 1286 C CA . SER A 1 173 ? 21.799 -17.163 -0.177 1.00 56.69 173 SER A CA 1
ATOM 1287 C C . SER A 1 173 ? 21.847 -16.781 -1.664 1.00 56.69 173 SER A C 1
ATOM 1289 O O . SER A 1 173 ? 20.810 -16.434 -2.233 1.00 56.69 173 SER A O 1
ATOM 1291 N N . ASP A 1 174 ? 23.021 -16.881 -2.297 1.00 58.75 174 ASP A N 1
ATOM 1292 C CA . ASP A 1 174 ? 23.327 -16.527 -3.705 1.00 58.75 174 ASP A CA 1
ATOM 1293 C C . ASP A 1 174 ? 22.607 -17.381 -4.773 1.00 58.75 174 ASP A C 1
ATOM 1295 O O . ASP A 1 174 ? 23.075 -17.562 -5.895 1.00 58.75 174 ASP A O 1
ATOM 1299 N N . SER A 1 175 ? 21.450 -17.944 -4.445 1.00 64.94 175 SER A N 1
ATOM 1300 C CA . SER A 1 175 ? 20.661 -18.729 -5.385 1.00 64.94 175 SER A CA 1
ATOM 1301 C C . SER A 1 175 ? 19.948 -17.801 -6.373 1.00 64.94 175 SER A C 1
ATOM 1303 O O . SER A 1 175 ? 19.240 -16.867 -5.979 1.00 64.94 175 SER A O 1
ATOM 1305 N N . ALA A 1 176 ? 20.166 -18.050 -7.669 1.00 76.62 176 ALA A N 1
ATOM 1306 C CA . ALA A 1 176 ? 19.522 -17.354 -8.778 1.00 76.62 176 ALA A CA 1
ATOM 1307 C C . ALA A 1 176 ? 18.003 -17.574 -8.716 1.00 76.62 176 ALA A C 1
ATOM 1309 O O . ALA A 1 176 ? 17.483 -18.560 -9.223 1.00 76.62 176 ALA A O 1
ATOM 1310 N N . GLY A 1 177 ? 17.305 -16.681 -8.021 1.00 84.56 177 GLY A N 1
ATOM 1311 C CA . GLY A 1 177 ? 15.849 -16.649 -7.983 1.00 84.56 177 GLY A CA 1
ATOM 1312 C C . GLY A 1 177 ? 15.273 -15.570 -8.892 1.00 84.56 177 GLY A C 1
ATOM 1313 O O . GLY A 1 177 ? 15.995 -14.806 -9.531 1.00 84.56 177 GLY A O 1
ATOM 1314 N N . PHE A 1 178 ? 13.952 -15.493 -8.907 1.00 83.19 178 PHE A N 1
ATOM 1315 C CA . PHE A 1 178 ? 13.171 -14.501 -9.629 1.00 83.19 178 PHE A CA 1
ATOM 1316 C C . PHE A 1 178 ? 12.193 -13.817 -8.664 1.00 83.19 178 PHE A C 1
ATOM 1318 O O . PHE A 1 178 ? 11.832 -14.354 -7.614 1.00 83.19 178 PHE A O 1
ATOM 1325 N N . ALA A 1 179 ? 11.772 -12.597 -8.991 1.00 80.25 179 ALA A N 1
ATOM 1326 C CA . ALA A 1 179 ? 10.692 -11.934 -8.272 1.00 80.25 179 ALA A CA 1
ATOM 1327 C C . ALA A 1 179 ? 9.354 -12.391 -8.866 1.00 80.25 179 ALA A C 1
ATOM 1329 O O . ALA A 1 179 ? 9.105 -12.190 -10.050 1.00 80.25 179 ALA A O 1
ATOM 1330 N N . CYS A 1 180 ? 8.503 -13.011 -8.055 1.00 82.31 180 CYS A N 1
ATOM 1331 C CA . CYS A 1 180 ? 7.149 -13.356 -8.446 1.00 82.31 180 CYS A CA 1
ATOM 1332 C C . CYS A 1 180 ? 6.319 -12.094 -8.672 1.00 82.31 180 CYS A C 1
ATOM 1334 O O . CYS A 1 180 ? 6.214 -11.234 -7.797 1.00 82.31 180 CYS A O 1
ATOM 1336 N N . GLU A 1 181 ? 5.673 -12.019 -9.828 1.00 72.69 181 GLU A N 1
ATOM 1337 C CA . GLU A 1 181 ? 4.879 -10.863 -10.240 1.00 72.69 181 GLU A CA 1
ATOM 1338 C C . GLU A 1 181 ? 3.515 -10.799 -9.532 1.00 72.69 181 GLU A C 1
ATOM 1340 O O . GLU A 1 181 ? 2.940 -9.720 -9.388 1.00 72.69 181 GLU A O 1
ATOM 1345 N N . LEU A 1 182 ? 3.012 -11.927 -9.016 1.00 69.19 182 LEU A N 1
ATOM 1346 C CA . LEU A 1 182 ? 1.732 -11.994 -8.307 1.00 69.19 182 LEU A CA 1
ATOM 1347 C C . LEU A 1 182 ? 1.829 -11.392 -6.897 1.00 69.19 182 LEU A C 1
ATOM 1349 O O . LEU A 1 182 ? 1.078 -10.471 -6.574 1.00 69.19 182 LEU A O 1
ATOM 1353 N N . CYS A 1 183 ? 2.765 -11.867 -6.065 1.00 78.44 183 CYS A N 1
ATOM 1354 C CA . CYS A 1 183 ? 2.904 -11.415 -4.671 1.00 78.44 183 CYS A CA 1
ATOM 1355 C C . CYS A 1 183 ? 4.126 -10.526 -4.387 1.00 78.44 183 CYS A C 1
ATOM 1357 O O . CYS A 1 183 ? 4.258 -10.025 -3.267 1.00 78.44 183 CYS A O 1
ATOM 1359 N N . GLY A 1 184 ? 5.038 -10.352 -5.347 1.00 73.94 184 GLY A N 1
ATOM 1360 C CA . GLY A 1 184 ? 6.291 -9.620 -5.147 1.00 73.94 184 GLY A CA 1
ATOM 1361 C C . GLY A 1 184 ? 7.320 -10.355 -4.278 1.00 73.94 184 GLY A C 1
ATOM 1362 O O . GLY A 1 184 ? 8.331 -9.767 -3.886 1.00 73.94 184 GLY A O 1
ATOM 1363 N N . ALA A 1 185 ? 7.080 -11.625 -3.930 1.00 78.06 185 ALA A N 1
ATOM 1364 C CA . ALA A 1 185 ? 8.061 -12.444 -3.227 1.00 78.06 185 ALA A CA 1
ATOM 1365 C C . ALA A 1 185 ? 9.213 -12.818 -4.163 1.00 78.06 185 ALA A C 1
ATOM 1367 O O . ALA A 1 185 ? 9.046 -12.911 -5.370 1.00 78.06 185 ALA A O 1
ATOM 1368 N N . TRP A 1 186 ? 10.392 -13.072 -3.605 1.00 81.62 186 TRP A N 1
ATOM 1369 C CA . TRP A 1 186 ? 11.467 -13.697 -4.369 1.00 81.62 186 TRP A CA 1
ATOM 1370 C C . TRP A 1 186 ? 11.415 -15.194 -4.171 1.00 81.62 186 TRP A C 1
ATOM 1372 O O . TRP A 1 186 ? 11.496 -15.661 -3.033 1.00 81.62 186 TRP A O 1
ATOM 1382 N N . ALA A 1 187 ? 11.305 -15.911 -5.271 1.00 86.69 187 ALA A N 1
ATOM 1383 C CA . ALA A 1 187 ? 11.264 -17.353 -5.305 1.00 86.69 187 ALA A CA 1
ATOM 1384 C C . ALA A 1 187 ? 12.512 -17.870 -6.016 1.00 86.69 187 ALA A C 1
ATOM 1386 O O . ALA A 1 187 ? 13.005 -17.266 -6.963 1.00 86.69 187 ALA A O 1
ATOM 1387 N N . VAL A 1 188 ? 13.049 -18.978 -5.520 1.00 90.75 188 VAL A N 1
ATOM 1388 C CA . VAL A 1 188 ? 14.148 -19.700 -6.180 1.00 90.75 188 VAL A CA 1
ATOM 1389 C C . VAL A 1 188 ? 13.591 -20.791 -7.103 1.00 90.75 188 VAL A C 1
ATOM 1391 O O . VAL A 1 188 ? 14.249 -21.188 -8.054 1.00 90.75 188 VAL A O 1
ATOM 1394 N N . ASP A 1 189 ? 12.356 -21.226 -6.851 1.00 89.00 189 ASP A N 1
ATOM 1395 C CA . ASP A 1 189 ? 11.656 -22.298 -7.556 1.00 89.00 189 ASP A CA 1
ATOM 1396 C C . ASP A 1 189 ? 10.283 -21.774 -8.000 1.00 89.00 189 ASP A C 1
ATOM 1398 O O . ASP A 1 189 ? 9.499 -21.313 -7.162 1.00 89.00 189 ASP A O 1
ATOM 1402 N N . PHE A 1 190 ? 10.038 -21.760 -9.315 1.00 87.38 190 PHE A N 1
ATOM 1403 C CA . PHE A 1 190 ? 8.815 -21.202 -9.891 1.00 87.38 190 PHE A CA 1
ATOM 1404 C C . PHE A 1 190 ? 7.602 -22.072 -9.615 1.00 87.38 190 PHE A C 1
ATOM 1406 O O . PHE A 1 190 ? 6.591 -21.552 -9.144 1.00 87.38 190 PHE A O 1
ATOM 1413 N N . ASP A 1 191 ? 7.727 -23.376 -9.831 1.00 87.94 191 ASP A N 1
ATOM 1414 C CA . ASP A 1 191 ? 6.617 -24.316 -9.725 1.00 87.94 191 ASP A CA 1
ATOM 1415 C C . ASP A 1 191 ? 6.133 -24.396 -8.279 1.00 87.94 191 ASP A C 1
ATOM 1417 O O . ASP A 1 191 ? 4.958 -24.166 -7.993 1.00 87.94 191 ASP A O 1
ATOM 1421 N N . ARG A 1 192 ? 7.064 -24.540 -7.328 1.00 86.56 192 ARG A N 1
ATOM 1422 C CA . ARG A 1 192 ? 6.717 -24.558 -5.901 1.00 86.56 192 ARG A CA 1
ATOM 1423 C C . ARG A 1 192 ? 6.059 -23.255 -5.441 1.00 86.56 192 ARG A C 1
ATOM 1425 O O . ARG A 1 192 ? 5.250 -23.249 -4.511 1.00 86.56 192 ARG A O 1
ATOM 1432 N N . HIS A 1 193 ? 6.433 -22.132 -6.046 1.00 91.75 193 HIS A N 1
ATOM 1433 C CA . HIS A 1 193 ? 5.842 -20.843 -5.717 1.00 91.75 193 HIS A CA 1
ATOM 1434 C C . HIS A 1 193 ? 4.4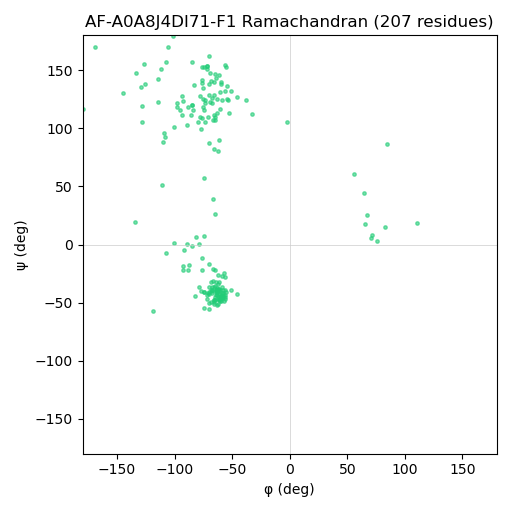64 -20.640 -6.364 1.00 91.75 193 HIS A C 1
ATOM 1436 O O . HIS A 1 193 ? 3.575 -20.069 -5.732 1.00 91.75 193 HIS A O 1
ATOM 1442 N N . ALA A 1 194 ? 4.266 -21.130 -7.588 1.00 85.75 194 ALA A N 1
ATOM 1443 C CA . ALA A 1 194 ? 2.972 -21.140 -8.260 1.00 85.75 194 ALA A CA 1
ATOM 1444 C C . ALA A 1 194 ? 1.961 -22.035 -7.519 1.00 85.75 194 ALA A C 1
ATOM 1446 O O . ALA A 1 194 ? 0.825 -21.614 -7.295 1.00 85.75 194 ALA A O 1
ATOM 1447 N N . ASP A 1 195 ? 2.392 -23.198 -7.028 1.00 83.19 195 ASP A N 1
ATOM 1448 C CA . ASP A 1 195 ? 1.563 -24.084 -6.201 1.00 83.19 195 ASP A CA 1
ATOM 1449 C C . ASP A 1 195 ? 1.132 -23.399 -4.896 1.00 83.19 195 ASP A C 1
ATOM 1451 O O . ASP A 1 195 ? -0.038 -23.427 -4.510 1.00 83.19 195 ASP A O 1
ATOM 1455 N N . TRP A 1 196 ? 2.055 -22.678 -4.248 1.00 86.88 196 TRP A N 1
ATOM 1456 C CA . TRP A 1 196 ? 1.739 -21.875 -3.064 1.00 86.88 196 TRP A CA 1
ATOM 1457 C C . TRP A 1 196 ? 0.659 -20.815 -3.341 1.00 86.88 196 TRP A C 1
ATOM 1459 O O . TRP A 1 196 ? -0.194 -20.562 -2.484 1.00 86.88 196 TRP A O 1
ATOM 1469 N N . HIS A 1 197 ? 0.668 -20.207 -4.531 1.00 86.06 197 HIS A N 1
ATOM 1470 C CA . HIS A 1 197 ? -0.384 -19.286 -4.956 1.00 86.06 197 HIS A CA 1
ATOM 1471 C C . HIS A 1 197 ? -1.739 -19.983 -5.097 1.00 86.06 197 HIS A C 1
ATOM 1473 O O . HIS A 1 197 ? -2.732 -19.479 -4.562 1.00 86.06 197 HIS A O 1
ATOM 1479 N N . ALA A 1 198 ? -1.779 -21.134 -5.770 1.00 80.88 198 ALA A N 1
ATOM 1480 C CA . ALA A 1 198 ? -3.003 -21.909 -5.953 1.00 80.88 198 ALA A CA 1
ATOM 1481 C C . ALA A 1 198 ? -3.644 -22.295 -4.606 1.00 80.88 198 ALA A C 1
ATOM 1483 O O . ALA A 1 198 ? -4.852 -22.127 -4.425 1.00 80.88 198 ALA A O 1
ATOM 1484 N N . ASP A 1 199 ? -2.829 -22.693 -3.626 1.00 80.19 199 ASP A N 1
ATOM 1485 C CA . ASP A 1 199 ? -3.299 -23.063 -2.288 1.00 80.19 199 ASP A CA 1
ATOM 1486 C C . ASP A 1 199 ? -3.792 -21.860 -1.465 1.00 80.19 199 ASP A C 1
ATOM 1488 O O . ASP A 1 199 ? -4.836 -21.929 -0.805 1.00 80.19 199 ASP A O 1
ATOM 1492 N N . CYS A 1 200 ? -3.085 -20.724 -1.522 1.00 71.62 200 CYS A N 1
ATOM 1493 C CA . CYS A 1 200 ? -3.436 -19.539 -0.734 1.00 71.62 200 CYS A CA 1
ATOM 1494 C C . CYS A 1 200 ? -4.744 -18.876 -1.188 1.00 71.62 200 CYS A C 1
ATOM 1496 O O . CYS A 1 200 ? -5.481 -18.347 -0.351 1.00 71.62 200 CYS A O 1
ATOM 1498 N N . HIS A 1 201 ? -5.071 -18.922 -2.485 1.00 62.28 201 HIS A N 1
ATOM 1499 C CA . HIS A 1 201 ? -6.344 -18.401 -2.997 1.00 62.28 201 HIS A CA 1
ATOM 1500 C C . HIS A 1 201 ? -7.556 -19.258 -2.584 1.00 62.28 201 HIS A C 1
ATOM 1502 O O . HIS A 1 201 ? -8.679 -18.759 -2.578 1.00 62.28 201 HIS A O 1
ATOM 1508 N N . GLY A 1 202 ? -7.339 -20.503 -2.143 1.00 58.44 202 GLY A N 1
ATOM 1509 C CA . GLY A 1 202 ? -8.371 -21.372 -1.565 1.00 58.44 202 GLY A CA 1
ATOM 1510 C C . GLY A 1 202 ? -8.676 -21.120 -0.081 1.00 58.44 202 GLY A C 1
ATOM 1511 O O . GLY A 1 202 ? -9.402 -21.904 0.531 1.00 58.44 202 GLY A O 1
ATOM 1512 N N . GLY A 1 203 ? -8.100 -20.080 0.537 1.00 46.97 203 GLY A N 1
ATOM 1513 C CA . GLY A 1 203 ? -8.322 -19.740 1.950 1.00 46.97 203 GLY A CA 1
ATOM 1514 C C . GLY A 1 203 ? -7.598 -20.645 2.955 1.00 46.97 203 GLY A C 1
ATOM 1515 O O . GLY A 1 203 ? -7.737 -20.452 4.164 1.00 46.97 203 GLY A O 1
ATOM 1516 N N . ARG A 1 204 ? -6.788 -21.608 2.495 1.00 45.03 204 ARG A N 1
ATOM 1517 C CA . ARG A 1 204 ? -5.902 -22.396 3.359 1.00 45.03 204 ARG A CA 1
ATOM 1518 C C . ARG A 1 204 ? -4.505 -21.804 3.312 1.00 45.03 204 ARG A C 1
ATOM 1520 O O . ARG A 1 204 ? -3.864 -21.759 2.273 1.00 45.03 204 ARG A O 1
ATOM 1527 N N . ARG A 1 205 ? -4.018 -21.350 4.465 1.00 43.75 205 ARG A N 1
ATOM 1528 C CA . ARG A 1 205 ? -2.623 -20.938 4.605 1.00 43.75 205 ARG A CA 1
ATOM 1529 C C . ARG A 1 205 ? -1.764 -22.210 4.669 1.00 43.75 205 ARG A C 1
ATOM 1531 O O . ARG A 1 205 ? -1.968 -22.986 5.604 1.00 43.75 205 ARG A O 1
ATOM 1538 N N . PRO A 1 206 ? -0.833 -22.444 3.731 1.00 48.69 206 PRO A N 1
ATOM 1539 C CA . PRO A 1 206 ? 0.052 -23.595 3.815 1.00 48.69 206 PRO A CA 1
ATOM 1540 C C . PRO A 1 206 ? 0.937 -23.475 5.059 1.00 48.69 206 PRO A C 1
ATOM 1542 O O . PRO A 1 206 ? 1.340 -22.373 5.453 1.00 48.69 206 PRO A O 1
ATOM 1545 N N . ALA A 1 207 ? 1.199 -24.614 5.702 1.00 40.72 207 ALA A N 1
ATOM 1546 C CA . ALA A 1 207 ? 2.143 -24.689 6.808 1.00 40.72 207 ALA A CA 1
ATOM 1547 C C . ALA A 1 207 ? 3.528 -24.245 6.313 1.00 40.72 207 ALA A C 1
ATOM 1549 O O . ALA A 1 207 ? 3.923 -24.566 5.191 1.00 40.72 207 ALA A O 1
ATOM 1550 N N . ALA A 1 208 ? 4.237 -23.459 7.126 1.00 33.38 208 ALA A N 1
ATOM 1551 C CA . ALA A 1 208 ? 5.602 -23.067 6.796 1.00 33.38 208 ALA A CA 1
ATOM 1552 C C . ALA A 1 208 ? 6.478 -24.331 6.648 1.00 33.38 208 ALA A C 1
ATOM 1554 O O . ALA A 1 208 ? 6.270 -25.270 7.420 1.00 33.38 208 ALA A O 1
ATOM 1555 N N . PRO A 1 209 ? 7.392 -24.369 5.659 1.00 41.09 209 PRO A N 1
ATOM 1556 C CA . PRO A 1 209 ? 8.324 -25.479 5.487 1.00 41.09 209 PRO A CA 1
ATOM 1557 C C . PRO A 1 209 ? 9.278 -25.625 6.675 1.00 41.09 209 PRO A C 1
ATOM 1559 O O . PRO A 1 209 ? 9.570 -24.598 7.335 1.00 41.09 209 PRO A O 1
#